Protein AF-A0A936FZ41-F1 (afdb_monomer)

Mean predicted aligned error: 16.54 Å

pLDDT: mean 86.76, std 17.36, range [33.44, 98.81]

Secondary structure (DSSP, 8-state):
-EEEEEEEEEEEEEETTEEEEEEEGGG--EEEEEEE-BTT--HHHHHHHHHHHHH---BTTTB-HHHHT-EEEEEE-GGGG-B-SSSSS-B-TTBPPHHHHHHHHHHHHHHHHHTT--EEE--TTS--EEEEEEEEEEEEEEEPPP---S-------------SHHHHHHHHHHHHHHHHHHHHHHHHHHHHHHHHHS-HHHHHHTT---HHHHHHHHHHHHHHHHHTTT-TTSHHHHHHHHHHHHIIIIIHHHHHHHHHHTS--S---SS---

Solvent-accessible surface area (backbone atoms only — not comparable to full-atom values): 15235 Å² total; per-residue (Å²): 66,38,32,46,39,29,35,19,43,26,37,37,26,26,46,96,86,41,77,69,25,64,30,25,52,97,77,37,57,20,37,39,35,38,38,18,38,32,79,88,50,52,70,71,43,32,55,52,48,25,55,48,61,36,62,42,51,79,44,86,88,65,29,23,33,61,80,64,54,25,23,35,31,42,31,83,31,54,70,77,35,50,48,62,90,59,80,91,63,69,40,53,86,55,29,35,56,65,91,63,31,51,63,49,54,54,46,27,50,49,47,32,37,75,68,65,30,48,66,32,40,59,62,83,95,56,78,67,52,76,48,72,42,67,49,84,76,43,76,46,81,46,69,51,80,78,87,69,80,91,80,78,79,94,76,92,75,95,74,94,75,68,92,41,76,64,44,47,49,49,48,52,48,48,52,50,49,41,52,51,15,52,51,46,38,52,48,22,50,49,43,41,57,57,60,67,75,55,60,60,65,47,27,55,75,51,77,44,73,50,49,67,56,54,51,51,54,31,50,52,21,35,52,48,23,60,77,28,28,91,43,39,87,37,74,65,25,46,51,22,44,47,54,30,49,49,41,61,69,57,48,48,56,43,40,46,58,53,55,64,66,71,74,75,85,88,81,87,61,102,66,82,91,129

Sequence (274 aa):
MRVVLQRVSAARVEVDGVIVGAVGGDRGPALLALVGVTHGDGPAEVDWMAAKIAALRIFSGERSASDLGAGVLVVSQFTLYADTRKGRRPSWSAAAPGPVAEPLVAALATGLAQLGLPVATGTFGAHMAVHLVNDGPVTLVLDTPERTTRASSHARSHTSTPSSRSDLVNSIQNYVMWLLGVGALGTEIYAVVDATRYRPEVYRAADKRTKNFWLLVLLVAALVGFVLVRSVLSIFGVLAFVAAAVYLADVRPALRAISGRGGGSGRQGPYGPW

Radius of gyration: 33.47 Å; Cα contacts (8 Å, |Δi|>4): 434; chains: 1; bounding box: 76×43×94 Å

Structure (mmCIF, N/CA/C/O backbone):
data_AF-A0A936FZ41-F1
#
_entry.id   AF-A0A936FZ41-F1
#
loop_
_atom_site.group_PDB
_atom_site.id
_atom_site.type_symbol
_atom_site.label_atom_id
_atom_site.label_alt_id
_atom_site.label_comp_id
_atom_site.label_asym_id
_atom_site.label_entity_id
_atom_site.label_seq_id
_atom_site.pdbx_PDB_ins_code
_atom_site.Cartn_x
_atom_site.Cartn_y
_atom_site.Cartn_z
_atom_site.occupancy
_atom_site.B_iso_or_equiv
_atom_site.auth_seq_id
_atom_site.auth_comp_id
_atom_site.auth_asym_id
_atom_site.auth_atom_id
_atom_site.pdbx_PDB_model_num
ATOM 1 N N . MET A 1 1 ? 7.565 -3.782 5.266 1.00 96.31 1 MET A N 1
ATOM 2 C CA . MET A 1 1 ? 6.125 -3.874 5.537 1.00 96.31 1 MET A CA 1
ATOM 3 C C . MET A 1 1 ? 5.429 -2.946 4.573 1.00 96.31 1 MET A C 1
ATOM 5 O O . MET A 1 1 ? 5.913 -1.833 4.366 1.00 96.31 1 MET A O 1
ATOM 9 N N . ARG A 1 2 ? 4.323 -3.396 3.982 1.00 98.12 2 ARG A N 1
ATOM 10 C CA . ARG A 1 2 ? 3.540 -2.628 3.012 1.00 98.12 2 ARG A CA 1
ATOM 11 C C . ARG A 1 2 ? 2.127 -2.425 3.527 1.00 98.12 2 ARG A C 1
ATOM 13 O O . ARG A 1 2 ? 1.511 -3.378 3.990 1.00 98.12 2 ARG A O 1
ATOM 20 N N . VAL A 1 3 ? 1.588 -1.220 3.396 1.00 98.62 3 VAL A N 1
ATOM 21 C CA . VAL A 1 3 ? 0.204 -0.918 3.768 1.00 98.62 3 VAL A CA 1
ATOM 22 C C . VAL A 1 3 ? -0.499 -0.190 2.635 1.00 98.62 3 VAL A C 1
ATOM 24 O O . VAL A 1 3 ? 0.005 0.812 2.137 1.00 98.62 3 VAL A O 1
ATOM 27 N N . VAL A 1 4 ? -1.683 -0.661 2.247 1.00 98.75 4 VAL A N 1
ATOM 28 C CA . VAL A 1 4 ? -2.636 0.169 1.499 1.00 98.75 4 VAL A CA 1
ATOM 29 C C . VAL A 1 4 ? -3.536 0.841 2.523 1.00 98.75 4 VAL A C 1
ATOM 31 O O . VAL A 1 4 ? -4.328 0.178 3.193 1.00 98.75 4 VAL A O 1
ATOM 34 N N . LEU A 1 5 ? -3.361 2.150 2.674 1.00 98.69 5 LEU A N 1
ATOM 35 C CA . LEU A 1 5 ? -4.080 2.975 3.632 1.00 98.69 5 LEU A CA 1
ATOM 36 C C . LEU A 1 5 ? -5.178 3.748 2.909 1.00 98.69 5 LEU A C 1
ATOM 38 O O . LEU A 1 5 ? -4.907 4.482 1.958 1.00 98.69 5 LEU A O 1
ATOM 42 N N . GLN A 1 6 ? -6.413 3.603 3.368 1.00 98.75 6 GLN A N 1
ATOM 43 C CA . GLN A 1 6 ? -7.578 4.245 2.773 1.00 98.75 6 GLN A CA 1
ATOM 44 C C . GLN A 1 6 ? -8.273 5.111 3.808 1.00 98.75 6 GLN A C 1
ATOM 46 O O . GLN A 1 6 ? -8.528 4.658 4.925 1.00 98.75 6 GLN A O 1
ATOM 51 N N . ARG A 1 7 ? -8.615 6.340 3.425 1.00 98.44 7 ARG A N 1
ATOM 52 C CA . ARG A 1 7 ? -9.508 7.173 4.229 1.00 98.44 7 ARG A CA 1
ATOM 53 C C . ARG A 1 7 ? -10.937 6.703 4.016 1.00 98.44 7 ARG A C 1
ATOM 55 O O . ARG A 1 7 ? -11.369 6.538 2.877 1.00 98.44 7 ARG A O 1
ATOM 62 N N . VAL A 1 8 ? -11.664 6.464 5.097 1.00 98.56 8 VAL A N 1
ATOM 63 C CA . VAL A 1 8 ? -13.012 5.898 5.036 1.00 98.56 8 VAL A CA 1
ATOM 64 C C . VAL A 1 8 ? -13.959 6.675 5.939 1.00 98.56 8 VAL A C 1
ATOM 66 O O . VAL A 1 8 ? -13.587 7.088 7.039 1.00 98.56 8 VAL A O 1
ATOM 69 N N . SER A 1 9 ? -15.198 6.855 5.486 1.00 97.81 9 SER A N 1
ATOM 70 C CA . SER A 1 9 ? -16.272 7.358 6.349 1.00 97.81 9 SER A CA 1
ATOM 71 C C . SER A 1 9 ? -16.809 6.247 7.248 1.00 97.81 9 SER A C 1
ATOM 73 O O . SER A 1 9 ? -17.179 6.504 8.386 1.00 97.81 9 SER A O 1
ATOM 75 N N . ALA A 1 10 ? -16.794 5.000 6.772 1.00 98.25 10 ALA A N 1
ATOM 76 C CA . ALA A 1 10 ? -17.062 3.804 7.559 1.00 98.25 10 ALA A CA 1
ATOM 77 C C . ALA A 1 10 ? -16.327 2.600 6.959 1.00 98.25 10 ALA A C 1
ATOM 79 O O . ALA A 1 10 ? -16.244 2.464 5.735 1.00 98.25 10 ALA A O 1
ATOM 80 N N . ALA A 1 11 ? -15.833 1.703 7.809 1.00 98.56 11 ALA A N 1
ATOM 81 C CA . ALA A 1 11 ? -15.342 0.397 7.386 1.00 98.56 11 ALA A CA 1
ATOM 82 C C . ALA A 1 11 ? -15.621 -0.665 8.449 1.00 98.56 11 ALA A C 1
ATOM 84 O O . ALA A 1 11 ? -15.598 -0.386 9.647 1.00 98.56 11 ALA A O 1
ATOM 85 N N . ARG A 1 12 ? -15.881 -1.892 8.011 1.00 98.56 12 ARG A N 1
ATOM 86 C CA . ARG A 1 12 ? -16.077 -3.045 8.890 1.00 98.56 12 ARG A CA 1
ATOM 87 C C . ARG A 1 12 ? -15.600 -4.319 8.221 1.00 98.56 12 ARG A C 1
ATOM 89 O O . ARG A 1 12 ? -15.504 -4.391 6.998 1.00 98.56 12 ARG A O 1
ATOM 96 N N . VAL A 1 13 ? -15.345 -5.324 9.035 1.00 98.56 13 VAL A N 1
ATOM 97 C CA . VAL A 1 13 ? -14.946 -6.650 8.591 1.00 98.56 13 VAL A CA 1
ATOM 98 C C . VAL A 1 13 ? -15.878 -7.694 9.189 1.00 98.56 13 VAL A C 1
ATOM 100 O O . VAL A 1 13 ? -16.198 -7.650 10.379 1.00 98.56 13 VAL A O 1
ATOM 103 N N . GLU A 1 14 ? -16.326 -8.606 8.334 1.00 98.50 14 GLU A N 1
ATOM 104 C CA . GLU A 1 14 ? -17.218 -9.706 8.677 1.00 98.50 14 GLU A CA 1
ATOM 105 C C . GLU A 1 14 ? -16.526 -11.050 8.433 1.00 98.50 14 GLU A C 1
ATOM 107 O O . GLU A 1 14 ? -15.849 -11.237 7.418 1.00 98.50 14 GLU A O 1
ATOM 112 N N . VAL A 1 15 ? -16.720 -11.984 9.362 1.00 98.06 15 VAL A N 1
ATOM 113 C CA . VAL A 1 15 ? -16.322 -13.394 9.251 1.00 98.06 15 VAL A CA 1
ATOM 114 C C . VAL A 1 15 ? -17.578 -14.217 9.483 1.00 98.06 15 VAL A C 1
ATOM 116 O O . VAL A 1 15 ? -18.264 -14.015 10.481 1.00 98.06 15 VAL A O 1
ATOM 119 N N . ASP A 1 16 ? -17.925 -15.079 8.528 1.00 96.31 16 ASP A N 1
ATOM 120 C CA . ASP A 1 16 ? -19.146 -15.898 8.568 1.00 96.31 16 ASP A CA 1
ATOM 121 C C . ASP A 1 16 ? -20.429 -15.086 8.864 1.00 96.31 16 ASP A C 1
ATOM 123 O O . ASP A 1 16 ? -21.325 -15.521 9.584 1.00 96.31 16 ASP A O 1
ATOM 127 N N . GLY A 1 17 ? -20.507 -13.867 8.312 1.00 95.19 17 GLY A N 1
ATOM 128 C CA . GLY A 1 17 ? -21.633 -12.938 8.487 1.00 95.19 17 GLY A CA 1
ATOM 129 C C . GLY A 1 17 ? -21.661 -12.192 9.828 1.00 95.19 17 GLY A C 1
ATOM 130 O O . GLY A 1 17 ? -22.582 -11.414 10.074 1.00 95.19 17 GLY A O 1
ATOM 131 N N . VAL A 1 18 ? -20.666 -12.396 10.696 1.00 97.81 18 VAL A N 1
ATOM 132 C CA . VAL A 1 18 ? -20.543 -11.719 11.993 1.00 97.81 18 VAL A CA 1
ATOM 133 C C . VAL A 1 18 ? -19.508 -10.603 11.903 1.00 97.81 18 VAL A C 1
ATOM 135 O O . VAL A 1 18 ? -18.378 -10.827 11.475 1.00 97.81 18 VAL A O 1
ATOM 138 N N . ILE A 1 19 ? -19.872 -9.394 12.341 1.00 98.25 19 ILE A N 1
ATOM 139 C CA . ILE A 1 19 ? -18.945 -8.257 12.400 1.00 98.25 19 ILE A CA 1
ATOM 140 C C . ILE A 1 19 ? -17.928 -8.498 13.519 1.00 98.25 19 ILE A C 1
ATOM 142 O O . ILE A 1 19 ? -18.291 -8.501 14.694 1.00 98.25 19 ILE A O 1
ATOM 146 N N . VAL A 1 20 ? -16.654 -8.642 13.153 1.00 98.12 20 VAL A N 1
ATOM 147 C CA . VAL A 1 20 ? -15.547 -8.835 14.110 1.00 98.12 20 VAL A CA 1
ATOM 148 C C . VAL A 1 20 ? -14.770 -7.545 14.389 1.00 98.12 20 VAL A C 1
ATOM 150 O O . VAL A 1 20 ? -14.085 -7.442 15.401 1.00 98.12 20 VAL A O 1
ATOM 153 N N . GLY A 1 21 ? -14.919 -6.525 13.536 1.00 97.88 21 GLY A N 1
ATOM 154 C CA . GLY A 1 21 ? -14.301 -5.213 13.727 1.00 97.88 21 GLY A CA 1
ATOM 155 C C . GLY A 1 21 ? -14.959 -4.131 12.873 1.00 97.88 21 GLY A C 1
ATOM 156 O O . GLY A 1 21 ? -15.372 -4.390 11.742 1.00 97.88 21 GLY A O 1
ATOM 157 N N . ALA A 1 22 ? -15.070 -2.910 13.402 1.00 98.31 22 ALA A N 1
ATOM 158 C CA . ALA A 1 22 ? -15.660 -1.777 12.689 1.00 98.31 22 ALA A CA 1
ATOM 159 C C . ALA A 1 22 ? -15.108 -0.429 13.172 1.00 98.31 22 ALA A C 1
ATOM 161 O O . ALA A 1 22 ? -14.859 -0.242 14.362 1.00 98.31 22 ALA A O 1
ATOM 162 N N . VAL A 1 23 ? -14.982 0.523 12.248 1.00 98.19 23 VAL A N 1
ATOM 163 C CA . VAL A 1 23 ? -14.548 1.907 12.488 1.00 98.19 23 VAL A CA 1
ATOM 164 C C . VAL A 1 23 ? -15.381 2.895 11.672 1.00 98.19 23 VAL A C 1
ATOM 166 O O . VAL A 1 23 ? -15.994 2.546 10.662 1.00 98.19 23 VAL A O 1
ATOM 169 N N . GLY A 1 24 ? -15.378 4.148 12.116 1.00 96.88 24 GLY A N 1
ATOM 170 C CA . GLY A 1 24 ? -16.115 5.242 11.497 1.00 96.88 24 GLY A CA 1
ATOM 171 C C . GLY A 1 24 ? -17.627 5.188 11.726 1.00 96.88 24 GLY A C 1
ATOM 172 O O . GLY A 1 24 ? -18.084 4.708 12.771 1.00 96.88 24 GLY A O 1
ATOM 173 N N . GLY A 1 25 ? -18.394 5.701 10.762 1.00 94.62 25 GLY A N 1
ATOM 174 C CA . GLY A 1 25 ? -19.834 5.932 10.873 1.00 94.62 25 GLY A CA 1
ATOM 175 C C . GLY A 1 25 ? -20.115 7.046 11.877 1.00 94.62 25 GLY A C 1
ATOM 176 O O . GLY A 1 25 ? -19.491 8.105 11.831 1.00 94.62 25 GLY A O 1
ATOM 177 N N . ASP A 1 26 ? -20.976 6.768 12.852 1.00 92.50 26 ASP A N 1
ATOM 178 C CA . ASP A 1 26 ? -21.311 7.712 13.928 1.00 92.50 26 ASP A CA 1
ATOM 179 C C . ASP A 1 26 ? -20.108 8.062 14.827 1.00 92.50 26 ASP A C 1
ATOM 181 O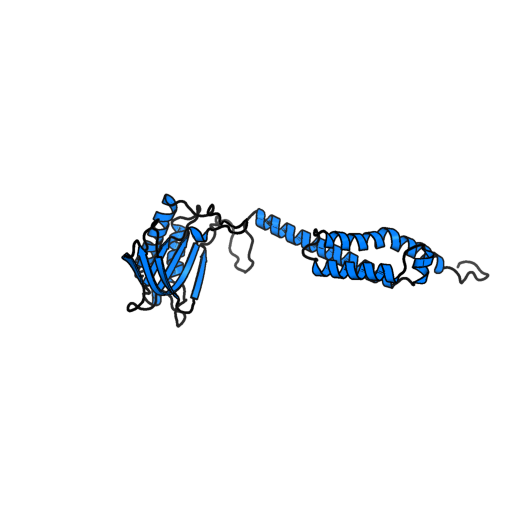 O . ASP A 1 26 ? -20.147 9.032 15.580 1.00 92.50 26 ASP A O 1
ATOM 185 N N . ARG A 1 27 ? -19.012 7.292 14.741 1.00 90.81 27 ARG A N 1
ATOM 186 C CA . ARG A 1 27 ? -17.759 7.534 15.480 1.00 90.81 27 ARG A CA 1
ATOM 187 C C . ARG A 1 27 ? -16.853 8.579 14.819 1.00 90.81 27 ARG A C 1
ATOM 189 O O . ARG A 1 27 ? -15.831 8.933 15.398 1.00 90.81 27 ARG A O 1
ATOM 196 N N . GLY A 1 28 ? -17.202 9.052 13.621 1.00 93.50 28 GLY A N 1
ATOM 197 C CA . GLY A 1 28 ? -16.431 10.044 12.873 1.00 93.50 28 GLY A CA 1
ATOM 198 C C . GLY A 1 28 ? -15.557 9.448 11.760 1.00 93.50 28 GLY A C 1
ATOM 199 O O . GLY A 1 28 ? -15.766 8.310 11.344 1.00 93.50 28 GLY A O 1
ATOM 200 N N . PRO A 1 29 ? -14.599 10.218 11.219 1.00 95.19 29 PRO A N 1
ATOM 201 C CA . PRO A 1 29 ? -13.748 9.765 10.124 1.00 95.19 29 PRO A CA 1
ATOM 202 C C . PRO A 1 29 ? -12.763 8.681 10.587 1.00 95.19 29 PRO A C 1
ATOM 204 O O . PRO A 1 29 ? -12.350 8.648 11.748 1.00 95.19 29 PRO A O 1
ATOM 207 N N . ALA A 1 30 ? -12.374 7.790 9.674 1.00 98.31 30 ALA A N 1
ATOM 208 C CA . ALA A 1 30 ? -11.546 6.636 10.004 1.00 98.31 30 ALA A CA 1
ATOM 209 C C . ALA A 1 30 ? -10.575 6.252 8.877 1.00 98.31 30 ALA A C 1
ATOM 211 O O . ALA A 1 30 ? -10.606 6.800 7.770 1.00 98.31 30 ALA A O 1
ATOM 212 N N . LEU A 1 31 ? -9.699 5.291 9.174 1.00 98.75 31 LEU A N 1
ATOM 213 C CA . LEU A 1 31 ? -8.777 4.670 8.229 1.00 98.75 31 LEU A CA 1
ATOM 214 C C . LEU A 1 31 ? -9.022 3.162 8.138 1.00 98.75 31 LEU A C 1
ATOM 216 O O . LEU A 1 31 ? -9.264 2.496 9.143 1.00 98.75 31 LEU A O 1
ATOM 220 N N . LEU A 1 32 ? -8.883 2.618 6.934 1.00 98.81 32 LEU A N 1
ATOM 221 C CA . LEU A 1 32 ? -8.695 1.189 6.695 1.00 98.81 32 LEU A CA 1
ATOM 222 C C . LEU A 1 32 ? -7.240 0.959 6.275 1.00 98.81 32 LEU A C 1
ATOM 224 O O . LEU A 1 32 ? -6.775 1.550 5.300 1.00 98.81 32 LEU A O 1
ATOM 228 N N . ALA A 1 33 ? -6.534 0.099 7.002 1.00 98.81 33 ALA A N 1
ATOM 229 C CA . ALA A 1 33 ? -5.169 -0.311 6.711 1.00 98.81 33 ALA A CA 1
ATOM 230 C C . ALA A 1 33 ? -5.153 -1.789 6.298 1.00 98.81 33 ALA A C 1
ATOM 232 O O . ALA A 1 33 ? -5.321 -2.679 7.135 1.00 98.81 33 ALA A O 1
ATOM 233 N N . LEU A 1 34 ? -4.928 -2.051 5.009 1.00 98.81 34 LEU A N 1
ATOM 234 C CA . LEU A 1 34 ? -4.630 -3.392 4.501 1.00 98.81 34 LEU A CA 1
ATOM 235 C C . LEU A 1 34 ? -3.124 -3.627 4.620 1.00 98.81 34 LEU A C 1
ATOM 237 O O . LEU A 1 34 ? -2.349 -2.906 3.994 1.00 98.81 34 LEU A O 1
ATOM 241 N N . VAL A 1 35 ? -2.705 -4.606 5.419 1.00 98.69 35 VAL A N 1
ATOM 242 C CA . VAL A 1 35 ? -1.312 -4.752 5.869 1.00 98.69 35 VAL A CA 1
ATOM 243 C C . VAL A 1 35 ? -0.673 -6.016 5.310 1.00 98.69 35 VAL A C 1
ATOM 245 O O . VAL A 1 35 ? -1.063 -7.132 5.647 1.00 98.69 35 VAL A O 1
ATOM 248 N N . GLY A 1 36 ? 0.349 -5.843 4.482 1.00 97.94 36 GLY A N 1
ATOM 249 C CA . GLY A 1 36 ? 1.214 -6.902 3.985 1.00 97.94 36 GLY A CA 1
ATOM 250 C C . GLY A 1 36 ? 2.538 -6.927 4.743 1.00 97.94 36 GLY A C 1
ATOM 251 O O . GLY A 1 36 ? 3.164 -5.888 4.963 1.00 97.94 36 GLY A O 1
ATOM 252 N N . VAL A 1 37 ? 3.004 -8.130 5.068 1.00 97.75 37 VAL A N 1
ATOM 253 C CA . VAL A 1 37 ? 4.295 -8.374 5.726 1.00 97.75 37 VAL A CA 1
ATOM 254 C C . VAL A 1 37 ? 5.197 -9.193 4.800 1.00 97.75 37 VAL A C 1
ATOM 256 O O . VAL A 1 37 ? 4.724 -10.124 4.143 1.00 97.75 37 VAL A O 1
ATOM 259 N N . THR A 1 38 ? 6.482 -8.847 4.730 1.00 95.94 38 THR A N 1
ATOM 260 C CA . THR A 1 38 ? 7.522 -9.588 3.996 1.00 95.94 38 THR A CA 1
ATOM 261 C C . THR A 1 38 ? 8.588 -10.147 4.941 1.00 95.94 38 THR A C 1
ATOM 263 O O . THR A 1 38 ? 8.614 -9.852 6.130 1.00 95.94 38 THR A O 1
ATOM 266 N N . HIS A 1 39 ? 9.477 -10.984 4.411 1.00 90.44 39 HIS A N 1
ATOM 267 C CA . HIS A 1 39 ? 10.483 -11.748 5.153 1.00 90.44 39 HIS A CA 1
ATOM 268 C C . HIS A 1 39 ? 11.466 -10.882 5.955 1.00 90.44 39 HIS A C 1
ATOM 270 O O . HIS A 1 39 ? 12.022 -11.350 6.941 1.00 90.44 39 HIS A O 1
ATOM 276 N N . GLY A 1 40 ? 11.711 -9.646 5.510 1.00 90.00 40 GLY A N 1
ATOM 277 C CA . GLY A 1 40 ? 12.636 -8.714 6.158 1.00 90.00 40 GLY A CA 1
ATOM 278 C C . GLY A 1 40 ? 12.009 -7.849 7.251 1.00 90.00 40 GLY A C 1
ATOM 279 O O . GLY A 1 40 ? 12.716 -7.036 7.843 1.00 90.00 40 GLY A O 1
ATOM 280 N N . ASP A 1 41 ? 10.708 -7.988 7.499 1.00 94.12 41 ASP A N 1
ATOM 281 C CA . ASP A 1 41 ? 10.000 -7.134 8.445 1.00 94.12 41 ASP A CA 1
ATOM 282 C C . ASP A 1 41 ? 10.228 -7.573 9.888 1.00 94.12 41 ASP A C 1
ATOM 284 O O . ASP A 1 41 ? 10.246 -8.762 10.208 1.00 94.12 41 ASP A O 1
ATOM 288 N N . GLY A 1 42 ? 10.361 -6.592 10.776 1.00 95.50 42 GLY A N 1
ATOM 289 C CA . GLY A 1 42 ? 10.447 -6.807 12.210 1.00 95.50 42 GLY A CA 1
ATOM 290 C C . GLY A 1 42 ? 9.892 -5.624 13.008 1.00 95.50 42 GLY A C 1
ATOM 291 O O . GLY A 1 42 ? 9.163 -4.789 12.468 1.00 95.50 42 GLY A O 1
ATOM 292 N N . PRO A 1 43 ? 10.242 -5.524 14.302 1.00 95.75 43 PRO A N 1
ATOM 293 C CA . PRO A 1 43 ? 9.709 -4.491 15.192 1.00 95.75 43 PRO A CA 1
ATOM 294 C C . PRO A 1 43 ? 9.944 -3.054 14.701 1.00 95.75 43 PRO A C 1
ATOM 296 O O . PRO A 1 43 ? 9.040 -2.233 14.755 1.00 95.75 43 PRO A O 1
ATOM 299 N N . ALA A 1 44 ? 11.115 -2.757 14.129 1.00 96.00 44 ALA A N 1
ATOM 300 C CA . ALA A 1 44 ? 11.412 -1.411 13.631 1.00 96.00 44 ALA A CA 1
ATOM 301 C C . ALA A 1 44 ? 10.480 -0.985 12.481 1.00 96.00 44 ALA A C 1
ATOM 303 O O . ALA A 1 44 ? 10.087 0.178 12.385 1.00 96.00 44 ALA A O 1
ATOM 304 N N . GLU A 1 45 ? 10.119 -1.925 11.607 1.00 97.06 45 GLU A N 1
ATOM 305 C CA . GLU A 1 45 ? 9.191 -1.702 10.499 1.00 97.06 45 GLU A CA 1
ATOM 306 C C . GLU A 1 45 ? 7.765 -1.470 11.012 1.00 97.06 45 GLU A C 1
ATOM 308 O O . GLU A 1 45 ? 7.064 -0.599 10.491 1.00 97.06 45 GLU A O 1
ATOM 313 N N . VAL A 1 46 ? 7.364 -2.202 12.058 1.00 98.12 46 VAL A N 1
ATOM 314 C CA . VAL A 1 46 ? 6.088 -2.011 12.763 1.00 98.12 46 VAL A CA 1
ATOM 315 C C . VAL A 1 46 ? 6.013 -0.611 13.373 1.00 98.12 46 VAL A C 1
ATOM 317 O O . VAL A 1 46 ? 5.067 0.123 13.082 1.00 98.12 46 VAL A O 1
ATOM 320 N N . ASP A 1 47 ? 7.020 -0.221 14.158 1.00 97.62 47 ASP A N 1
ATOM 321 C CA . ASP A 1 47 ? 7.061 1.071 14.853 1.00 97.62 47 ASP A CA 1
ATOM 322 C C . ASP A 1 47 ? 7.009 2.235 13.861 1.00 97.62 47 ASP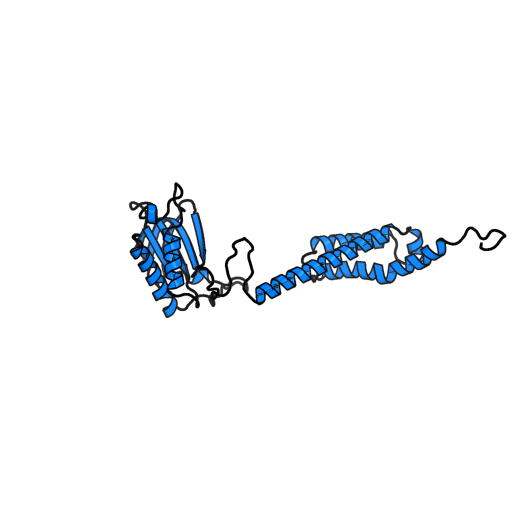 A C 1
ATOM 324 O O . ASP A 1 47 ? 6.238 3.188 14.021 1.00 97.62 47 ASP A O 1
ATOM 328 N N . TRP A 1 48 ? 7.797 2.135 12.786 1.00 97.88 48 TRP A N 1
ATOM 329 C CA . TRP A 1 48 ? 7.800 3.138 11.730 1.00 97.88 48 TRP A CA 1
ATOM 330 C C . TRP A 1 48 ? 6.429 3.249 11.061 1.00 97.88 48 TRP A C 1
ATOM 332 O O . TRP A 1 48 ? 5.939 4.360 10.848 1.00 97.88 48 TRP A O 1
ATOM 342 N N . MET A 1 49 ? 5.797 2.116 10.736 1.00 98.56 49 MET A N 1
ATOM 343 C CA . MET A 1 49 ? 4.499 2.104 10.062 1.00 98.56 49 MET A CA 1
ATOM 344 C C . MET A 1 49 ? 3.388 2.650 10.966 1.00 98.56 49 MET A C 1
ATOM 346 O O . MET A 1 49 ? 2.585 3.460 10.501 1.00 98.56 49 MET A O 1
ATOM 350 N N . ALA A 1 50 ? 3.372 2.288 12.253 1.00 98.56 50 ALA A N 1
ATOM 351 C CA . ALA A 1 50 ? 2.418 2.812 13.231 1.00 98.56 50 ALA A CA 1
ATOM 352 C C . ALA A 1 50 ? 2.515 4.341 13.336 1.00 98.56 50 ALA A C 1
ATOM 354 O O . ALA A 1 50 ? 1.520 5.046 13.143 1.00 98.56 50 ALA A O 1
ATOM 355 N N . ALA A 1 51 ? 3.731 4.861 13.541 1.00 98.25 51 ALA A N 1
ATOM 356 C CA . ALA A 1 51 ? 3.982 6.299 13.609 1.00 98.25 51 ALA A CA 1
ATOM 357 C C . ALA A 1 51 ? 3.592 7.009 12.303 1.00 98.25 51 ALA A C 1
ATOM 359 O O . ALA A 1 51 ? 3.021 8.103 12.323 1.00 98.25 51 ALA A O 1
ATOM 360 N N . LYS A 1 52 ? 3.864 6.380 11.151 1.00 98.44 52 LYS A N 1
ATOM 361 C CA . LYS A 1 52 ? 3.531 6.947 9.844 1.00 98.44 52 LYS A CA 1
ATOM 362 C C . LYS A 1 52 ? 2.023 7.046 9.630 1.00 98.44 52 LYS A C 1
ATOM 364 O O . LYS A 1 52 ? 1.559 8.104 9.215 1.00 98.44 52 LYS A O 1
ATOM 369 N N . ILE A 1 53 ? 1.271 5.982 9.912 1.00 98.56 53 ILE A N 1
ATOM 370 C CA . ILE A 1 53 ? -0.196 5.964 9.786 1.00 98.56 53 ILE A CA 1
ATOM 371 C C . ILE A 1 53 ? -0.823 7.016 10.706 1.00 98.56 53 ILE A C 1
ATOM 373 O O . ILE A 1 53 ? -1.675 7.781 10.259 1.00 98.56 53 ILE A O 1
ATOM 377 N N . ALA A 1 54 ? -0.364 7.097 11.957 1.00 98.44 54 ALA A N 1
ATOM 378 C CA . ALA A 1 54 ? -0.900 8.024 12.947 1.00 98.44 54 ALA A CA 1
ATOM 379 C C . ALA A 1 54 ? -0.730 9.502 12.543 1.00 98.44 54 ALA A C 1
ATOM 381 O O . ALA A 1 54 ? -1.660 10.296 12.689 1.00 98.44 54 ALA A O 1
ATOM 382 N N . ALA A 1 55 ? 0.428 9.853 11.971 1.00 98.06 55 ALA A N 1
ATOM 383 C CA . ALA A 1 55 ? 0.819 11.238 11.692 1.00 98.06 55 ALA A CA 1
ATOM 384 C C . ALA A 1 55 ? 0.509 1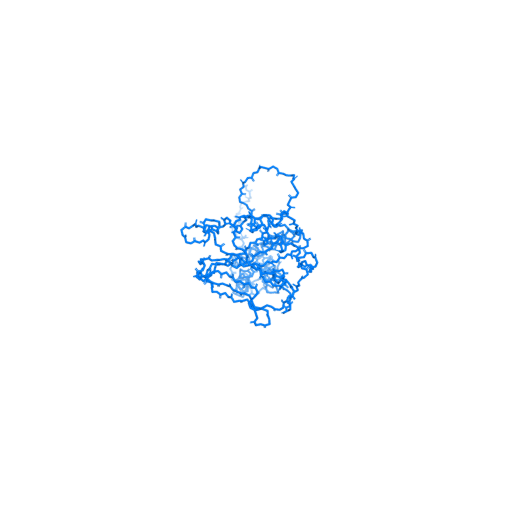1.738 10.264 1.00 98.06 55 ALA A C 1
ATOM 386 O O . ALA A 1 55 ? 0.732 12.913 9.959 1.00 98.06 55 ALA A O 1
ATOM 387 N N . LEU A 1 56 ? 0.036 10.881 9.352 1.00 98.19 56 LEU A N 1
ATOM 388 C CA . LEU A 1 56 ? -0.254 11.284 7.970 1.00 98.19 56 LEU A CA 1
ATOM 389 C C . LEU A 1 56 ? -1.428 12.271 7.909 1.00 98.19 56 LEU A C 1
ATOM 391 O O . LEU A 1 56 ? -2.546 11.940 8.288 1.00 98.19 56 LEU A O 1
ATOM 395 N N . ARG A 1 57 ? -1.180 13.469 7.370 1.00 97.88 57 ARG A N 1
ATOM 396 C CA . ARG A 1 57 ? -2.127 14.597 7.299 1.00 97.88 57 ARG A CA 1
ATOM 397 C C . ARG A 1 57 ? -3.125 14.465 6.140 1.00 97.88 57 ARG A C 1
ATOM 399 O O . ARG A 1 57 ? -3.150 15.289 5.239 1.00 97.88 57 ARG A O 1
ATOM 406 N N . ILE A 1 58 ? -3.897 13.382 6.123 1.00 96.88 58 ILE A N 1
ATOM 407 C CA . ILE A 1 58 ? -4.742 12.997 4.975 1.00 96.88 58 ILE A CA 1
ATOM 408 C C . ILE A 1 58 ? -6.238 13.278 5.169 1.00 96.88 58 ILE A C 1
ATOM 410 O O . ILE A 1 58 ? -7.040 13.020 4.268 1.00 96.88 58 ILE A O 1
ATOM 414 N N . PHE A 1 59 ? -6.641 13.807 6.323 1.00 96.75 59 PHE A N 1
ATOM 415 C CA . PHE A 1 59 ? -8.010 14.258 6.578 1.00 96.75 59 PHE A CA 1
ATOM 416 C C . PHE A 1 59 ? -8.203 15.729 6.195 1.00 96.75 59 PHE A C 1
ATOM 418 O O . PHE A 1 59 ? -7.251 16.454 5.906 1.00 96.75 59 PHE A O 1
ATOM 425 N N . SER A 1 60 ? -9.458 16.183 6.191 1.00 92.25 60 SER A N 1
ATOM 426 C CA . SER A 1 60 ? -9.794 17.571 5.865 1.00 92.25 60 SER A CA 1
ATOM 427 C C . SER A 1 60 ? -9.051 18.568 6.764 1.00 92.25 60 SER A C 1
ATOM 429 O O . SER A 1 60 ? -8.935 18.377 7.980 1.00 92.25 60 SER A O 1
ATOM 431 N N . GLY A 1 61 ? -8.556 19.645 6.147 1.00 94.38 61 GLY A N 1
ATOM 432 C CA . GLY A 1 61 ? -7.744 20.661 6.819 1.00 94.38 61 GLY A CA 1
ATOM 433 C C . GLY A 1 61 ? -6.319 20.208 7.136 1.00 94.38 61 GLY A C 1
ATOM 434 O O . GLY A 1 61 ? -5.750 20.693 8.109 1.00 94.38 61 GLY A O 1
ATOM 435 N N . GLU A 1 62 ? -5.757 19.277 6.354 1.00 94.75 62 GLU A N 1
ATOM 436 C CA . GLU A 1 62 ? -4.409 18.736 6.571 1.00 94.75 62 GLU A CA 1
ATOM 437 C C . GLU A 1 62 ? -4.259 18.193 8.001 1.00 94.75 62 GLU A C 1
ATOM 439 O O . GLU A 1 62 ? -3.309 18.518 8.713 1.00 94.75 62 GLU A O 1
ATOM 444 N N . ARG A 1 63 ? -5.236 17.414 8.469 1.00 97.38 63 ARG A N 1
ATOM 445 C CA . ARG A 1 63 ? -5.212 16.798 9.805 1.00 97.38 63 ARG A CA 1
ATOM 446 C C . ARG A 1 63 ? -4.851 15.326 9.711 1.00 97.38 63 ARG A C 1
ATOM 448 O O . ARG A 1 63 ? -5.137 14.669 8.706 1.00 97.38 63 ARG A O 1
ATOM 455 N N . SER A 1 64 ? -4.193 14.827 10.743 1.00 98.00 64 SER A N 1
ATOM 456 C CA . SER A 1 64 ? -3.796 13.430 10.882 1.00 98.00 64 SER A CA 1
ATOM 457 C C . SER A 1 64 ? -4.821 12.600 11.652 1.00 98.00 64 SER A C 1
ATOM 459 O O . SER A 1 64 ? -5.794 13.135 12.184 1.00 98.00 64 SER A O 1
ATOM 461 N N . ALA A 1 65 ? -4.617 11.280 11.702 1.00 97.50 65 ALA A N 1
ATOM 462 C CA . ALA A 1 65 ? -5.454 10.411 12.525 1.00 97.50 65 ALA A CA 1
ATOM 463 C C . ALA A 1 65 ? -5.325 10.771 14.010 1.00 97.50 65 ALA A C 1
ATOM 465 O O . ALA A 1 65 ? -6.335 10.837 14.709 1.00 97.50 65 ALA A O 1
ATOM 466 N N . SER A 1 66 ? -4.105 11.078 14.466 1.00 97.62 66 SER A N 1
ATOM 467 C CA . SER A 1 66 ? -3.843 11.517 15.840 1.00 97.62 66 SER A CA 1
ATOM 468 C C . SER A 1 66 ? -4.523 12.840 16.182 1.00 97.62 66 SER A C 1
ATOM 470 O O . SER A 1 66 ? -5.081 12.955 17.267 1.00 97.62 66 SER A O 1
ATOM 472 N N . ASP A 1 67 ? -4.554 13.806 15.257 1.00 97.44 67 ASP A N 1
ATOM 473 C CA . ASP A 1 67 ? -5.221 15.099 15.495 1.00 97.44 67 ASP A CA 1
ATOM 474 C C . ASP A 1 67 ? -6.735 14.951 15.717 1.00 97.44 67 ASP A C 1
ATOM 476 O O . ASP A 1 67 ? -7.368 15.812 16.326 1.00 97.44 67 ASP A O 1
ATOM 480 N N . LEU A 1 68 ? -7.327 13.882 15.178 1.00 96.38 68 LEU A N 1
ATOM 481 C CA . LEU A 1 68 ? -8.769 13.645 15.179 1.00 96.38 68 LEU A CA 1
ATOM 482 C C . LEU A 1 68 ? -9.217 12.553 16.152 1.00 96.38 68 LEU A C 1
ATOM 484 O O . LEU A 1 68 ? -10.421 12.377 16.325 1.00 96.38 68 LEU A O 1
ATOM 488 N N . GLY A 1 69 ? -8.287 11.784 16.724 1.00 96.31 69 GLY A N 1
ATOM 489 C CA . GLY A 1 69 ? -8.625 10.522 17.389 1.00 96.31 69 GLY A CA 1
ATOM 490 C C . GLY A 1 69 ? -9.335 9.541 16.445 1.00 96.31 69 GLY A C 1
ATOM 491 O O . GLY A 1 69 ? -10.220 8.801 16.870 1.00 96.31 69 GLY A O 1
ATOM 492 N N . ALA A 1 70 ? -9.000 9.577 15.150 1.00 97.44 70 ALA A N 1
ATOM 493 C CA . ALA A 1 70 ? -9.681 8.795 14.123 1.00 97.44 70 ALA A CA 1
ATOM 494 C C . ALA A 1 70 ? -9.449 7.290 14.321 1.00 97.44 70 ALA A C 1
ATOM 496 O O . ALA A 1 70 ? -8.330 6.850 14.590 1.00 97.44 70 ALA A O 1
ATOM 497 N N . GLY A 1 71 ? -10.504 6.492 14.139 1.00 98.19 71 GLY A N 1
ATOM 498 C CA . GLY A 1 71 ? -10.412 5.038 14.258 1.00 98.19 71 GLY A CA 1
ATOM 499 C C . GLY A 1 71 ? -9.623 4.401 13.110 1.00 98.19 71 GLY A C 1
ATOM 500 O O . GLY A 1 71 ? -9.703 4.864 11.971 1.00 98.19 71 GLY A O 1
ATOM 501 N N . VAL A 1 72 ? -8.906 3.310 13.382 1.00 98.75 72 VAL A N 1
ATOM 502 C CA . VAL A 1 72 ? -8.155 2.545 12.373 1.00 98.75 72 VAL A CA 1
ATOM 503 C C . VAL A 1 72 ? -8.588 1.080 12.380 1.00 98.75 72 VAL A C 1
ATOM 505 O O . VAL A 1 72 ? -8.502 0.408 13.405 1.00 98.75 72 VAL A O 1
ATOM 508 N N . LEU A 1 73 ? -9.045 0.574 11.233 1.00 98.81 73 LEU A N 1
ATOM 509 C CA . LEU A 1 73 ? -9.308 -0.850 11.020 1.00 98.81 73 LEU A CA 1
ATOM 510 C C . LEU A 1 73 ? -8.093 -1.498 10.353 1.00 98.81 73 LEU A C 1
ATOM 512 O O . LEU A 1 73 ? -7.753 -1.157 9.221 1.00 98.81 73 LEU A O 1
ATOM 516 N N . VAL A 1 74 ? -7.448 -2.432 11.049 1.00 98.81 74 VAL A N 1
ATOM 517 C CA . VAL A 1 74 ? -6.253 -3.147 10.582 1.00 98.81 74 VAL A CA 1
ATOM 518 C C . VAL A 1 74 ? -6.637 -4.541 10.085 1.00 98.81 74 VAL A C 1
ATOM 520 O O . VAL A 1 74 ? -7.160 -5.362 10.841 1.00 98.81 74 VAL A O 1
ATOM 523 N N . VAL A 1 75 ? -6.361 -4.832 8.813 1.00 98.69 75 VAL A N 1
ATOM 524 C CA . VAL A 1 75 ? -6.675 -6.126 8.185 1.00 98.69 75 VAL A CA 1
ATOM 525 C C . VAL A 1 75 ? -5.432 -6.687 7.502 1.00 98.69 75 VAL A C 1
ATOM 527 O O . VAL A 1 75 ? -4.782 -6.006 6.711 1.00 98.69 75 VAL A O 1
ATOM 530 N N . SER A 1 76 ? -5.094 -7.945 7.784 1.00 98.00 76 SER A N 1
ATOM 531 C CA . SER A 1 76 ? -3.977 -8.631 7.129 1.00 98.00 76 SER A CA 1
ATOM 532 C C . SER A 1 76 ? -4.251 -8.852 5.639 1.00 98.00 76 SER A C 1
ATOM 534 O O . SER A 1 76 ? -5.264 -9.450 5.281 1.00 98.00 76 SER A O 1
ATOM 536 N N . GLN A 1 77 ? -3.319 -8.445 4.777 1.00 98.25 77 GLN A N 1
ATOM 537 C CA . GLN A 1 77 ? -3.413 -8.546 3.324 1.00 98.25 77 GLN A CA 1
ATOM 538 C C . GLN A 1 77 ? -2.067 -8.975 2.718 1.00 98.25 77 GLN A C 1
ATOM 540 O O . GLN A 1 77 ? -1.318 -8.176 2.152 1.00 98.25 77 GLN A O 1
ATOM 545 N N . PHE A 1 78 ? -1.761 -10.276 2.781 1.00 96.94 78 PHE A N 1
ATOM 546 C CA . PHE A 1 78 ? -0.525 -10.827 2.198 1.00 96.94 78 PHE A CA 1
ATOM 547 C C . PHE A 1 78 ? -0.424 -10.572 0.684 1.00 96.94 78 PHE A C 1
ATOM 549 O O . PHE A 1 78 ? 0.669 -10.530 0.116 1.00 96.94 78 PHE A O 1
ATOM 556 N N . THR A 1 79 ? -1.564 -10.338 0.025 1.00 96.50 79 THR A N 1
ATOM 557 C CA . THR A 1 79 ? -1.618 -10.140 -1.419 1.00 96.50 79 THR A CA 1
ATOM 558 C C . THR A 1 79 ? -0.959 -8.851 -1.905 1.00 96.50 79 THR A C 1
ATOM 560 O O . THR A 1 79 ? -0.740 -8.681 -3.099 1.00 96.50 79 THR A O 1
ATOM 563 N N . LEU A 1 80 ? -0.603 -7.935 -1.007 1.00 97.00 80 LEU A N 1
ATOM 564 C CA . LEU A 1 80 ? 0.136 -6.723 -1.372 1.00 97.00 80 LEU A CA 1
ATOM 565 C C . LEU A 1 80 ? 1.562 -7.011 -1.874 1.00 97.00 80 LEU A C 1
ATOM 567 O O . LEU A 1 80 ? 2.184 -6.148 -2.500 1.00 97.00 80 LEU A O 1
ATOM 571 N N . TYR A 1 81 ? 2.059 -8.227 -1.635 1.00 96.25 81 TYR A N 1
ATOM 572 C CA . TYR A 1 81 ? 3.336 -8.738 -2.132 1.00 96.25 81 TYR A CA 1
ATOM 573 C C . TYR A 1 81 ? 3.183 -9.687 -3.332 1.00 96.25 81 TYR A C 1
ATOM 575 O O . TYR A 1 81 ? 4.052 -10.526 -3.577 1.00 96.25 81 TYR A O 1
ATOM 583 N N . ALA A 1 82 ? 2.089 -9.572 -4.092 1.00 95.69 82 ALA A N 1
ATOM 584 C CA . ALA A 1 82 ? 1.950 -10.298 -5.349 1.00 95.69 82 ALA A CA 1
ATOM 585 C C . ALA A 1 82 ? 3.010 -9.858 -6.374 1.00 95.69 82 ALA A C 1
ATOM 587 O O . ALA A 1 82 ? 3.162 -8.667 -6.645 1.00 95.69 82 ALA A O 1
ATOM 588 N N . ASP A 1 83 ? 3.657 -10.821 -7.026 1.00 93.38 83 ASP A N 1
ATOM 589 C CA . ASP A 1 83 ? 4.334 -10.609 -8.303 1.00 93.38 83 ASP A CA 1
ATOM 590 C C . ASP A 1 83 ? 3.426 -11.090 -9.437 1.00 93.38 83 ASP A C 1
ATOM 592 O O . ASP A 1 83 ? 3.112 -12.280 -9.554 1.00 93.38 83 ASP A O 1
ATOM 596 N N . THR A 1 84 ? 2.998 -10.136 -10.260 1.00 94.81 84 THR A N 1
ATOM 597 C CA . THR A 1 84 ? 2.093 -10.319 -11.402 1.00 94.81 84 THR A CA 1
ATOM 598 C C . THR A 1 84 ? 2.789 -10.113 -12.748 1.00 94.81 84 THR A C 1
ATOM 600 O O . THR A 1 84 ? 2.128 -10.090 -13.783 1.00 94.81 84 THR A O 1
ATOM 603 N N . ARG A 1 85 ? 4.123 -9.977 -12.777 1.00 93.56 85 ARG A N 1
ATOM 604 C CA . ARG A 1 85 ? 4.874 -9.677 -14.012 1.00 93.56 85 ARG A CA 1
ATOM 605 C C . ARG A 1 85 ? 4.917 -10.846 -14.998 1.00 93.56 85 ARG A C 1
ATOM 607 O O . ARG A 1 85 ? 5.147 -10.631 -16.186 1.00 93.56 85 ARG A O 1
ATOM 614 N N . LYS A 1 86 ? 4.747 -12.085 -14.522 1.00 88.56 86 LYS A N 1
ATOM 615 C CA . LYS A 1 86 ? 4.840 -13.310 -15.332 1.00 88.56 86 LYS A CA 1
ATOM 616 C C . LYS A 1 86 ? 3.519 -14.080 -15.337 1.00 88.56 86 LYS A C 1
ATOM 618 O O . LYS A 1 86 ? 3.052 -14.525 -14.295 1.00 88.56 86 LYS A O 1
ATOM 623 N N . GLY A 1 87 ? 2.985 -14.338 -16.532 1.00 92.88 87 GLY A N 1
ATOM 624 C CA . GLY A 1 87 ? 1.787 -15.162 -16.721 1.00 92.88 87 GLY A CA 1
ATOM 625 C C . GLY A 1 87 ? 0.499 -14.503 -16.211 1.00 92.88 87 GLY A C 1
ATOM 626 O O . GLY A 1 87 ? 0.425 -13.289 -16.069 1.00 92.88 87 GLY A O 1
ATOM 627 N N . ARG A 1 88 ? -0.543 -15.314 -15.977 1.00 93.88 88 ARG A N 1
ATOM 628 C CA . ARG A 1 88 ? -1.869 -14.854 -15.503 1.00 93.88 88 ARG A CA 1
ATOM 629 C C . ARG A 1 88 ? -2.128 -15.120 -14.016 1.00 93.88 88 ARG A C 1
ATOM 631 O O . ARG A 1 88 ? -3.115 -14.633 -13.478 1.00 93.88 88 ARG A O 1
ATOM 638 N N . ARG A 1 89 ? -1.283 -15.922 -13.363 1.00 95.44 89 ARG A N 1
ATOM 639 C CA . ARG A 1 89 ? -1.429 -16.308 -11.954 1.00 95.44 89 ARG A CA 1
ATOM 640 C C . ARG A 1 89 ? -0.444 -15.494 -11.109 1.00 95.44 89 ARG A C 1
ATOM 642 O O . ARG A 1 89 ? 0.756 -15.655 -11.325 1.00 95.44 89 ARG A O 1
ATOM 649 N N . PRO A 1 90 ? -0.911 -14.676 -10.148 1.00 94.69 90 PRO A N 1
ATOM 650 C CA . PRO A 1 90 ? -0.022 -14.004 -9.209 1.00 94.69 90 PRO A CA 1
ATOM 651 C C . PRO A 1 90 ? 0.794 -15.015 -8.399 1.00 94.69 90 PRO A C 1
ATOM 653 O O . PRO A 1 90 ? 0.279 -16.068 -8.006 1.00 94.69 90 PRO A O 1
ATOM 656 N N . SER A 1 91 ? 2.053 -14.681 -8.128 1.00 93.56 91 SER A N 1
ATOM 657 C CA . SER A 1 91 ? 2.878 -15.399 -7.154 1.00 93.56 91 SER A CA 1
ATOM 658 C C . SER A 1 91 ? 3.039 -14.569 -5.885 1.00 93.56 91 SER A C 1
ATOM 660 O O . SER A 1 91 ? 3.062 -13.346 -5.945 1.00 93.56 91 SER A O 1
ATOM 662 N N . TRP A 1 92 ? 3.140 -15.228 -4.735 1.00 92.69 92 TRP A N 1
ATOM 663 C CA . TRP A 1 92 ? 3.154 -14.577 -3.419 1.00 92.69 92 TRP A CA 1
ATOM 664 C C . TRP A 1 92 ? 4.462 -14.830 -2.668 1.00 92.69 92 TRP A C 1
ATOM 666 O O . TRP A 1 92 ? 4.511 -14.712 -1.451 1.00 92.69 92 TRP A O 1
ATOM 676 N N . SER A 1 93 ? 5.524 -15.208 -3.382 1.00 91.94 93 SER A N 1
ATOM 677 C CA . SER A 1 93 ? 6.800 -15.636 -2.795 1.00 91.94 93 SER A CA 1
ATOM 678 C C . SER A 1 93 ? 7.498 -14.554 -1.974 1.00 91.94 93 SER A C 1
ATOM 680 O O . SER A 1 93 ? 8.404 -14.866 -1.214 1.00 91.94 93 SER A O 1
ATOM 682 N N . ALA A 1 94 ? 7.112 -13.287 -2.140 1.00 92.88 94 ALA A N 1
ATOM 683 C CA . ALA A 1 94 ? 7.634 -12.181 -1.349 1.00 92.88 94 ALA A CA 1
ATOM 684 C C . ALA A 1 94 ? 6.873 -11.967 -0.027 1.00 92.88 94 ALA A C 1
ATOM 686 O O . ALA A 1 94 ? 7.400 -11.288 0.852 1.00 92.88 94 ALA A O 1
ATOM 687 N N . ALA A 1 95 ? 5.673 -12.530 0.148 1.00 94.31 95 ALA A N 1
ATOM 688 C CA . ALA A 1 95 ? 4.919 -12.418 1.394 1.00 94.31 95 ALA A CA 1
ATOM 689 C C . ALA A 1 95 ? 5.516 -13.322 2.482 1.00 94.31 95 ALA A C 1
ATOM 691 O O . ALA A 1 95 ? 5.905 -14.457 2.206 1.00 94.31 95 ALA A O 1
ATOM 692 N N . ALA A 1 96 ? 5.565 -12.829 3.718 1.00 94.12 96 ALA A N 1
ATOM 693 C CA . ALA A 1 96 ? 5.962 -13.636 4.864 1.00 94.12 96 ALA A CA 1
ATOM 694 C C . ALA A 1 96 ? 4.907 -14.719 5.170 1.00 94.12 96 ALA A C 1
ATOM 696 O O . ALA A 1 96 ? 3.708 -14.484 4.981 1.00 94.12 96 ALA A O 1
ATOM 697 N N . PRO A 1 97 ? 5.320 -15.894 5.679 1.00 94.56 97 PRO A N 1
ATOM 698 C CA . PRO A 1 97 ? 4.388 -16.925 6.119 1.00 94.56 97 PRO A CA 1
ATOM 699 C C . PRO A 1 97 ? 3.614 -16.483 7.372 1.00 94.56 97 PRO A C 1
ATOM 701 O O . PRO A 1 97 ? 4.081 -15.644 8.143 1.00 94.56 97 PRO A O 1
ATOM 704 N N . GLY A 1 98 ? 2.450 -17.099 7.604 1.00 93.25 98 GLY A N 1
ATOM 705 C CA . GLY A 1 98 ? 1.539 -16.779 8.714 1.00 93.25 98 GLY A CA 1
ATOM 706 C C . GLY A 1 98 ? 2.215 -16.615 10.084 1.00 93.25 98 GLY A C 1
ATOM 707 O O . GLY A 1 98 ? 2.067 -15.547 10.669 1.00 93.25 98 GLY A O 1
ATOM 708 N N . PRO A 1 99 ? 3.042 -17.575 10.550 1.00 95.25 99 PRO A N 1
ATOM 709 C CA . PRO A 1 99 ? 3.719 -17.481 11.850 1.00 95.25 99 PRO A CA 1
ATOM 710 C C . PRO A 1 99 ? 4.658 -16.276 12.020 1.00 95.25 99 PRO A C 1
ATOM 712 O O . PRO A 1 99 ? 4.990 -15.915 13.144 1.00 95.25 99 PRO A O 1
ATOM 715 N N . VAL A 1 100 ? 5.105 -15.662 10.919 1.00 94.00 100 VAL A N 1
ATOM 716 C CA . VAL A 1 100 ? 5.917 -14.434 10.936 1.00 94.00 100 VAL A CA 1
ATOM 717 C C . VAL A 1 100 ? 5.028 -13.200 10.785 1.00 94.00 100 VAL A C 1
ATOM 719 O O . VAL A 1 100 ? 5.230 -12.198 11.467 1.00 94.00 100 VAL A O 1
ATOM 722 N N . ALA A 1 101 ? 4.034 -13.260 9.898 1.00 96.44 101 ALA A N 1
ATOM 723 C CA . ALA A 1 101 ? 3.174 -12.126 9.585 1.00 96.44 101 ALA A CA 1
ATOM 724 C C . ALA A 1 101 ? 2.177 -11.791 10.705 1.00 96.44 101 ALA A C 1
ATOM 726 O O . ALA A 1 101 ? 1.980 -10.615 11.005 1.00 96.44 101 ALA A O 1
ATOM 727 N N . GLU A 1 102 ? 1.562 -12.796 11.327 1.00 97.62 102 GLU A N 1
ATOM 728 C CA . GLU A 1 102 ? 0.514 -12.608 12.336 1.00 97.62 102 GLU A CA 1
ATOM 729 C C . GLU A 1 102 ? 0.994 -11.790 13.549 1.00 97.62 102 GLU A C 1
ATOM 731 O O . GLU A 1 102 ? 0.359 -10.770 13.845 1.00 97.62 102 GLU A O 1
ATOM 736 N N . PRO A 1 103 ? 2.141 -12.109 14.191 1.00 98.00 103 PRO A N 1
ATOM 737 C CA . PRO A 1 103 ? 2.644 -11.305 15.304 1.00 98.00 103 PRO A CA 1
ATOM 738 C C . PRO A 1 103 ? 2.942 -9.855 14.913 1.00 98.00 103 PRO A C 1
ATOM 740 O O . PRO A 1 103 ? 2.713 -8.945 15.704 1.00 98.00 103 PRO A O 1
ATOM 743 N N . LEU A 1 104 ? 3.429 -9.617 13.691 1.00 98.31 104 LEU A N 1
ATOM 744 C CA . LEU A 1 104 ? 3.781 -8.274 13.219 1.00 98.31 104 LEU A CA 1
ATOM 745 C C . LEU A 1 104 ? 2.543 -7.424 12.901 1.00 98.31 104 LEU A C 1
ATOM 747 O O . LEU A 1 104 ? 2.530 -6.229 13.194 1.00 98.31 104 LEU A O 1
ATOM 751 N N . VAL A 1 105 ? 1.481 -8.027 12.360 1.00 98.44 105 VAL A N 1
ATOM 752 C CA . VAL A 1 105 ? 0.195 -7.334 12.163 1.00 98.44 105 VAL A CA 1
ATOM 753 C C . VAL A 1 105 ? -0.446 -6.995 13.513 1.00 98.44 105 VAL A C 1
ATOM 755 O O . VAL A 1 105 ? -0.910 -5.869 13.704 1.00 98.44 105 VAL A O 1
ATOM 758 N N . ALA A 1 106 ? -0.424 -7.926 14.472 1.00 98.25 106 ALA A N 1
ATOM 759 C CA . ALA A 1 106 ? -0.916 -7.679 15.828 1.00 98.25 106 ALA A CA 1
ATOM 760 C C . ALA A 1 106 ? -0.099 -6.593 16.554 1.00 98.25 106 ALA A C 1
ATOM 762 O O . ALA A 1 106 ? -0.663 -5.723 17.227 1.00 98.25 106 ALA A O 1
ATOM 763 N N . ALA A 1 107 ? 1.225 -6.593 16.376 1.00 98.50 107 ALA A N 1
ATOM 764 C CA . ALA A 1 107 ? 2.105 -5.562 16.913 1.00 98.50 107 ALA A CA 1
ATOM 765 C C . ALA A 1 107 ? 1.806 -4.181 16.311 1.00 98.50 107 ALA A C 1
ATOM 767 O O . ALA A 1 107 ? 1.788 -3.200 17.047 1.00 98.50 107 ALA A O 1
ATOM 768 N N . LEU A 1 108 ? 1.485 -4.089 15.014 1.00 98.75 108 LEU A N 1
ATOM 769 C CA . LEU A 1 108 ? 1.070 -2.827 14.389 1.00 98.75 108 LEU A CA 1
ATOM 770 C C . LEU A 1 108 ? -0.237 -2.291 14.983 1.00 98.75 108 LEU A C 1
ATOM 772 O O . LEU A 1 108 ? -0.316 -1.109 15.313 1.00 98.75 108 LEU A O 1
ATOM 776 N N . ALA A 1 109 ? -1.244 -3.151 15.155 1.00 98.69 109 ALA A N 1
ATOM 777 C CA . ALA A 1 109 ? -2.494 -2.767 15.813 1.00 98.69 109 ALA A CA 1
ATOM 778 C C . ALA A 1 109 ? -2.242 -2.269 17.249 1.00 98.69 109 ALA A C 1
ATOM 780 O O . ALA A 1 109 ? -2.780 -1.240 17.659 1.00 98.69 109 ALA A O 1
ATOM 781 N N . THR A 1 110 ? -1.357 -2.952 17.980 1.00 98.62 110 THR A N 1
ATOM 782 C CA . THR A 1 110 ? -0.953 -2.568 19.339 1.00 98.62 110 THR A CA 1
ATOM 783 C C . THR A 1 110 ? -0.209 -1.230 19.358 1.00 98.62 110 THR A C 1
ATOM 785 O O . THR A 1 110 ? -0.530 -0.371 20.174 1.00 98.62 110 THR A O 1
ATOM 788 N N . GLY A 1 111 ? 0.737 -1.010 18.441 1.00 98.50 111 GLY A N 1
ATOM 789 C CA . GLY A 1 111 ? 1.480 0.246 18.323 1.00 98.50 111 GLY A CA 1
ATOM 790 C C . GLY A 1 111 ? 0.572 1.436 18.005 1.00 98.50 111 GLY A C 1
ATOM 791 O O . GLY A 1 111 ? 0.714 2.498 18.604 1.00 98.50 111 GLY A O 1
ATOM 792 N N . LEU A 1 112 ? -0.425 1.258 17.133 1.00 98.69 112 LEU A N 1
ATOM 793 C CA . LEU A 1 112 ? -1.435 2.288 16.859 1.00 98.69 112 LEU A CA 1
ATOM 794 C C . LEU A 1 112 ? -2.288 2.610 18.095 1.00 98.69 112 LEU A C 1
ATOM 796 O O . LEU A 1 112 ? -2.537 3.782 18.377 1.00 98.69 112 LEU A O 1
ATOM 800 N N . ALA A 1 113 ? -2.691 1.591 18.859 1.00 98.31 113 ALA A N 1
ATOM 801 C CA . ALA A 1 113 ? -3.434 1.788 20.102 1.00 98.31 113 ALA A CA 1
ATOM 802 C C . ALA A 1 113 ? -2.591 2.510 21.171 1.00 98.31 113 ALA A C 1
ATOM 804 O O . ALA A 1 113 ? -3.091 3.398 21.858 1.00 98.31 113 ALA A O 1
ATOM 805 N N . GLN A 1 114 ? -1.295 2.195 21.275 1.00 98.12 114 GLN A N 1
ATOM 806 C CA . GLN A 1 114 ? -0.354 2.887 22.169 1.00 98.12 114 GLN A CA 1
ATOM 807 C C . GLN A 1 114 ? -0.144 4.360 21.793 1.00 98.12 114 GLN A C 1
ATOM 809 O O . GLN A 1 114 ? 0.129 5.181 22.666 1.00 98.12 114 GLN A O 1
ATOM 814 N N . LEU A 1 115 ? -0.324 4.713 20.518 1.00 97.56 115 LEU A N 1
ATOM 815 C CA . LEU A 1 115 ? -0.336 6.100 20.040 1.00 97.56 115 LEU A CA 1
ATOM 816 C C . LEU A 1 115 ? -1.675 6.821 20.302 1.00 97.56 115 LEU A C 1
ATOM 818 O O . LEU A 1 115 ? -1.852 7.957 19.864 1.00 97.56 115 LEU A O 1
ATOM 822 N N . GLY A 1 116 ? -2.610 6.186 21.017 1.00 96.75 116 GLY A N 1
ATOM 823 C CA . GLY A 1 116 ? -3.878 6.781 21.445 1.00 96.75 116 GLY A CA 1
ATOM 824 C C . GLY A 1 116 ? -5.012 6.685 20.424 1.00 96.75 116 GLY A C 1
ATOM 825 O O . GLY A 1 116 ? -6.036 7.344 20.598 1.00 96.75 116 GLY A O 1
ATOM 826 N N . LEU A 1 117 ? -4.857 5.890 19.361 1.00 97.94 117 LEU A N 1
ATOM 827 C CA . LEU A 1 117 ? -5.900 5.719 18.349 1.00 97.94 117 LEU A CA 1
ATOM 828 C C . LEU A 1 117 ? -6.875 4.592 18.730 1.00 97.94 117 LEU A C 1
ATOM 830 O O . LEU A 1 117 ? -6.441 3.545 19.215 1.00 97.94 117 LEU A O 1
ATOM 834 N N . PRO A 1 118 ? -8.184 4.735 18.452 1.00 97.94 118 PRO A N 1
ATOM 835 C CA . PRO A 1 118 ? -9.114 3.613 18.493 1.00 97.94 118 PRO A CA 1
ATOM 836 C C . PRO A 1 118 ? -8.770 2.611 17.384 1.00 97.94 118 PRO A C 1
ATOM 838 O O . PRO A 1 118 ? -8.777 2.965 16.204 1.00 97.94 118 PRO A O 1
ATOM 841 N N . VAL A 1 119 ? -8.492 1.357 17.738 1.00 98.50 119 VAL A N 1
ATOM 842 C CA . VAL A 1 119 ? -8.101 0.323 16.768 1.00 98.50 119 VAL A CA 1
ATOM 843 C C . VAL A 1 119 ? -9.098 -0.827 16.779 1.00 98.50 119 VAL A C 1
ATOM 845 O O . VAL A 1 119 ? -9.440 -1.358 17.833 1.00 98.50 119 VAL A O 1
ATOM 848 N N . ALA A 1 120 ? -9.532 -1.230 15.589 1.00 98.44 120 ALA A N 1
ATOM 849 C CA . ALA A 1 120 ? -10.238 -2.482 15.353 1.00 98.44 120 ALA A CA 1
ATOM 850 C C . ALA A 1 120 ? -9.406 -3.370 14.422 1.00 98.44 120 ALA A C 1
ATOM 852 O O . ALA A 1 120 ? -8.592 -2.877 13.637 1.00 98.44 120 ALA A O 1
ATOM 853 N N . THR A 1 121 ? -9.626 -4.680 14.473 1.00 98.50 121 THR A N 1
ATOM 854 C CA . THR A 1 121 ? -8.898 -5.650 13.647 1.00 98.50 121 THR A CA 1
ATOM 855 C C . THR A 1 121 ? -9.849 -6.607 12.936 1.00 98.50 121 THR A C 1
ATOM 857 O O . THR A 1 121 ? -10.991 -6.789 13.352 1.00 98.50 121 THR A O 1
ATOM 860 N N . GLY A 1 122 ? -9.371 -7.233 11.861 1.00 96.81 122 GLY A N 1
ATOM 861 C CA . GLY A 1 122 ? -9.961 -8.475 11.352 1.00 96.81 122 GLY A CA 1
ATOM 862 C C . GLY A 1 122 ? -9.520 -9.708 12.145 1.00 96.81 122 GLY A C 1
ATOM 863 O O . GLY A 1 122 ? -8.902 -9.597 13.205 1.00 96.81 122 GLY A O 1
ATOM 864 N N . THR A 1 123 ? -9.798 -10.885 11.587 1.00 96.75 123 THR A N 1
ATOM 865 C CA . THR A 1 123 ? -9.328 -12.178 12.104 1.00 96.75 123 THR A CA 1
ATOM 866 C C . THR A 1 123 ? -8.264 -12.725 11.158 1.00 96.75 123 THR A C 1
ATOM 868 O O . THR A 1 123 ? -8.552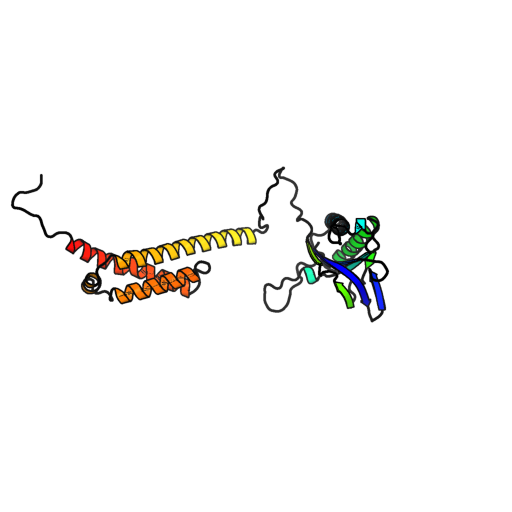 -13.032 10.001 1.00 96.75 123 THR A O 1
ATOM 871 N N . PHE A 1 124 ? -7.017 -12.820 11.626 1.00 95.56 124 PHE A N 1
ATOM 872 C CA . PHE A 1 124 ? -5.905 -13.279 10.794 1.00 95.56 124 PHE A CA 1
ATOM 873 C C . PHE A 1 124 ? -6.170 -14.693 10.255 1.00 95.56 124 PHE A C 1
ATOM 875 O O . PHE A 1 124 ? -6.643 -15.568 10.975 1.00 95.56 124 PHE A O 1
ATOM 882 N N . GLY A 1 125 ? -5.887 -14.916 8.970 1.00 91.31 125 GLY A N 1
ATOM 883 C CA . GLY A 1 125 ? -6.057 -16.220 8.318 1.00 91.31 125 GLY A CA 1
ATOM 884 C C . GLY A 1 125 ? -7.505 -16.632 8.019 1.00 91.31 125 GLY A C 1
ATOM 885 O O . GLY A 1 125 ? -7.704 -17.585 7.267 1.00 91.31 125 GLY A O 1
ATOM 886 N N . ALA A 1 126 ? -8.509 -15.917 8.534 1.00 95.56 126 ALA A N 1
ATOM 887 C CA . ALA A 1 126 ? -9.907 -16.168 8.206 1.00 95.56 126 ALA A CA 1
ATOM 888 C C . ALA A 1 126 ? -10.277 -15.603 6.825 1.00 95.56 126 ALA A C 1
ATOM 890 O O . ALA A 1 126 ? -9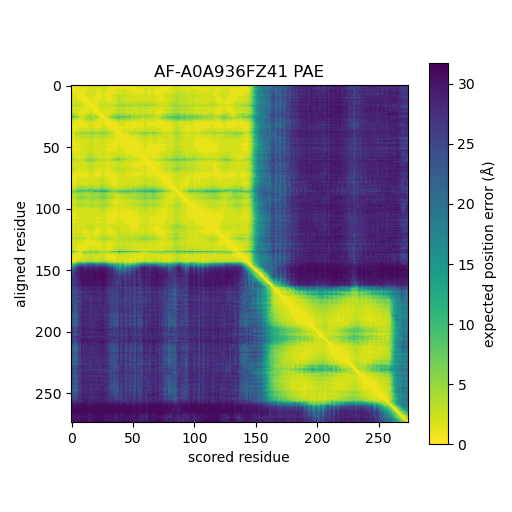.703 -14.618 6.352 1.00 95.56 126 ALA A O 1
ATOM 891 N N . HIS A 1 127 ? -11.287 -16.200 6.189 1.00 97.00 127 HIS A N 1
ATOM 892 C CA . HIS A 1 127 ? -11.936 -15.583 5.038 1.00 97.00 127 HIS A CA 1
ATOM 893 C C . HIS A 1 127 ? -12.797 -14.410 5.524 1.00 97.00 127 HIS A C 1
ATOM 895 O O . HIS A 1 127 ? -13.719 -14.595 6.315 1.00 97.00 127 HIS A O 1
ATOM 901 N N . MET A 1 128 ? -12.488 -13.205 5.051 1.00 98.19 128 MET A N 1
ATOM 902 C CA . MET A 1 128 ? -13.087 -11.963 5.534 1.00 98.19 128 MET A CA 1
ATOM 903 C C . MET A 1 128 ? -13.817 -11.230 4.410 1.00 98.19 128 MET A C 1
ATOM 905 O O . MET A 1 128 ? -13.267 -11.049 3.322 1.00 98.19 128 MET A O 1
ATOM 909 N N . ALA A 1 129 ? -15.017 -10.730 4.699 1.00 98.38 129 ALA A N 1
ATOM 910 C CA . ALA A 1 129 ? -15.671 -9.711 3.887 1.00 98.38 129 ALA A CA 1
ATOM 911 C C . ALA A 1 129 ? -15.345 -8.329 4.469 1.00 98.38 129 ALA A C 1
ATOM 913 O O . ALA A 1 129 ? -15.780 -7.980 5.566 1.00 98.38 129 ALA A O 1
ATOM 914 N N . VAL A 1 130 ? -14.539 -7.543 3.751 1.00 98.38 130 VAL A N 1
ATOM 915 C CA . VAL A 1 130 ? -14.164 -6.184 4.165 1.00 98.38 130 VAL A CA 1
ATOM 916 C C . VAL A 1 130 ? -15.062 -5.186 3.447 1.00 98.38 130 VAL A C 1
ATOM 918 O O . VAL A 1 130 ? -14.986 -5.018 2.231 1.00 98.38 130 VAL A O 1
ATOM 921 N N . HIS A 1 131 ? -15.910 -4.508 4.210 1.00 98.50 131 HIS A N 1
ATOM 922 C CA . HIS A 1 131 ? -16.779 -3.449 3.721 1.00 98.50 131 HIS A CA 1
ATOM 923 C C . HIS A 1 131 ? -16.141 -2.099 4.020 1.00 98.50 131 HIS A C 1
ATOM 925 O O . HIS A 1 131 ? -15.743 -1.840 5.155 1.00 98.50 131 HIS A O 1
ATOM 931 N N . LEU A 1 132 ? -16.098 -1.213 3.030 1.00 98.19 132 LEU A N 1
ATOM 932 C CA . LEU A 1 132 ? -15.662 0.162 3.229 1.00 98.19 132 LEU A CA 1
ATOM 933 C C . LEU A 1 132 ? -16.481 1.145 2.400 1.00 98.19 132 LEU A C 1
ATOM 935 O O . LEU A 1 132 ? -16.959 0.819 1.314 1.00 98.19 132 LEU A O 1
ATOM 939 N N . VAL A 1 133 ? -16.565 2.370 2.900 1.00 98.25 133 VAL A N 1
ATOM 940 C CA . VAL A 1 133 ? -16.989 3.546 2.145 1.00 98.25 133 VAL A CA 1
ATOM 941 C C . VAL A 1 133 ? -15.792 4.486 2.101 1.00 98.25 133 VAL A C 1
ATOM 943 O O . VAL A 1 133 ? -15.464 5.134 3.094 1.00 98.25 133 VAL A O 1
ATOM 946 N N . ASN A 1 134 ? -15.082 4.493 0.971 1.00 97.31 134 ASN A N 1
ATOM 947 C CA . ASN A 1 134 ? -13.895 5.328 0.800 1.00 97.31 134 ASN A CA 1
ATOM 948 C C . ASN A 1 134 ? -14.307 6.806 0.730 1.00 97.31 134 ASN A C 1
ATOM 950 O O . ASN A 1 134 ? -15.144 7.183 -0.089 1.00 97.31 134 ASN A O 1
ATOM 954 N N . ASP A 1 135 ? -13.721 7.626 1.595 1.00 94.25 135 ASP A N 1
ATOM 955 C CA . ASP A 1 135 ? -14.028 9.048 1.715 1.00 94.25 135 ASP A CA 1
ATOM 956 C C . ASP A 1 135 ? -12.995 9.864 0.927 1.00 94.25 135 ASP A C 1
ATOM 958 O O . ASP A 1 135 ? -11.883 10.119 1.397 1.00 94.25 135 ASP A O 1
ATOM 962 N N . GLY A 1 136 ? -13.355 10.262 -0.294 1.00 87.44 136 GLY A N 1
ATOM 963 C CA . GLY A 1 136 ? -12.513 11.051 -1.199 1.00 87.44 136 GLY A CA 1
ATOM 964 C C . GLY A 1 136 ? -12.733 10.712 -2.682 1.00 87.44 136 GLY A C 1
ATOM 965 O O . GLY A 1 136 ? -13.380 11.503 -3.365 1.00 87.44 136 GLY A O 1
ATOM 966 N N . PRO A 1 137 ? -12.221 9.564 -3.186 1.00 93.00 137 PRO A N 1
ATOM 967 C CA . PRO A 1 137 ? -11.435 8.586 -2.440 1.00 93.00 137 PRO A CA 1
ATOM 968 C C . PRO A 1 137 ? -9.974 9.013 -2.246 1.00 93.00 137 PRO A C 1
ATOM 970 O O . PRO A 1 137 ? -9.325 9.508 -3.167 1.00 93.00 137 PRO A O 1
ATOM 973 N N . VAL A 1 138 ? -9.437 8.756 -1.051 1.00 97.75 138 VAL A N 1
ATOM 974 C CA . VAL A 1 138 ? -8.008 8.917 -0.731 1.00 97.75 138 VAL A CA 1
ATOM 975 C C . VAL A 1 138 ? -7.433 7.543 -0.413 1.00 97.75 138 VAL A C 1
ATOM 977 O O . VAL A 1 138 ? -7.871 6.874 0.523 1.00 97.75 138 VAL A O 1
ATOM 980 N N . THR A 1 139 ? -6.456 7.109 -1.210 1.00 98.38 139 THR A N 1
ATOM 981 C CA . THR A 1 139 ? -5.777 5.817 -1.051 1.00 98.38 139 THR A CA 1
ATOM 982 C C . THR A 1 139 ? -4.279 6.006 -1.228 1.00 98.38 139 THR A C 1
ATOM 984 O O . THR A 1 139 ? -3.837 6.527 -2.250 1.00 98.38 139 THR A O 1
ATOM 987 N N . LEU A 1 140 ? -3.503 5.572 -0.241 1.00 98.00 140 LEU A N 1
ATOM 988 C CA . LEU A 1 140 ? -2.048 5.638 -0.244 1.00 98.00 140 LEU A CA 1
ATOM 989 C C . LEU A 1 140 ? -1.461 4.236 -0.160 1.00 98.00 140 LEU A C 1
ATOM 991 O O . LEU A 1 140 ? -1.979 3.378 0.551 1.00 98.00 140 LEU A O 1
ATOM 995 N N . VAL A 1 141 ? -0.345 4.026 -0.850 1.00 98.12 141 VAL A N 1
ATOM 996 C CA . VAL A 1 141 ? 0.488 2.834 -0.686 1.00 98.12 141 VAL A CA 1
ATOM 997 C C . VAL A 1 141 ? 1.725 3.252 0.095 1.00 98.12 141 VAL A C 1
ATOM 999 O O . VAL A 1 141 ? 2.470 4.130 -0.338 1.00 98.12 141 VAL A O 1
ATOM 1002 N N . LEU A 1 142 ? 1.907 2.659 1.268 1.00 97.62 142 LEU A N 1
ATOM 1003 C CA . LEU A 1 142 ? 3.012 2.925 2.176 1.00 97.62 142 LEU A CA 1
ATOM 1004 C C . LEU A 1 142 ? 3.940 1.716 2.184 1.00 97.62 142 LEU A C 1
ATOM 1006 O O . LEU A 1 142 ? 3.485 0.595 2.391 1.00 97.62 142 LEU A O 1
ATOM 1010 N N . ASP A 1 143 ? 5.232 1.960 2.018 1.00 95.94 143 ASP A N 1
ATOM 1011 C CA . ASP A 1 143 ? 6.288 0.969 2.196 1.00 95.94 143 ASP A CA 1
ATOM 1012 C C . ASP A 1 143 ? 7.250 1.472 3.276 1.00 95.94 143 ASP A C 1
ATOM 1014 O O . ASP A 1 143 ? 7.592 2.659 3.315 1.00 95.94 143 ASP A O 1
ATOM 1018 N N . THR A 1 144 ? 7.675 0.581 4.171 1.00 93.62 144 THR A N 1
ATOM 1019 C CA . THR A 1 144 ? 8.746 0.900 5.124 1.00 93.62 144 THR A CA 1
ATOM 1020 C C . THR A 1 144 ? 10.059 1.151 4.381 1.00 93.62 144 THR A C 1
ATOM 1022 O O . THR A 1 144 ? 10.332 0.452 3.402 1.00 93.62 144 THR A O 1
ATOM 1025 N N . PRO A 1 145 ? 10.905 2.088 4.846 1.00 84.81 145 PRO A N 1
ATOM 1026 C CA . PRO A 1 145 ? 12.219 2.310 4.256 1.00 84.81 145 PRO A CA 1
ATOM 1027 C C . PRO A 1 145 ? 13.045 1.020 4.252 1.00 84.81 145 PRO A C 1
ATOM 1029 O O . PRO A 1 145 ? 13.038 0.279 5.235 1.00 84.81 145 PRO A O 1
ATOM 1032 N N . GLU A 1 146 ? 13.785 0.764 3.174 1.00 70.75 146 GLU A N 1
ATOM 1033 C CA . GLU A 1 146 ? 14.760 -0.329 3.159 1.00 70.75 146 GLU A CA 1
ATOM 1034 C C . GLU A 1 146 ? 15.813 -0.092 4.255 1.00 70.75 146 GLU A C 1
ATOM 1036 O O . GLU A 1 146 ? 16.343 1.017 4.395 1.00 70.75 146 GLU A O 1
ATOM 1041 N N . ARG A 1 147 ? 16.133 -1.129 5.045 1.00 52.47 147 ARG A N 1
ATOM 1042 C CA . ARG A 1 147 ? 17.246 -1.086 6.005 1.00 52.47 147 ARG A CA 1
ATOM 1043 C C . ARG A 1 147 ? 18.572 -1.042 5.250 1.00 52.47 147 ARG A C 1
ATOM 1045 O O . ARG A 1 147 ? 19.261 -2.049 5.113 1.00 52.47 147 ARG A O 1
ATOM 1052 N N . THR A 1 148 ? 18.977 0.136 4.804 1.00 41.81 148 THR A N 1
ATOM 1053 C CA . THR A 1 148 ? 20.369 0.370 4.427 1.00 41.81 148 THR A CA 1
ATOM 1054 C C . THR A 1 148 ? 21.181 0.402 5.717 1.00 41.81 148 THR A C 1
ATOM 1056 O O . THR A 1 148 ? 21.038 1.316 6.532 1.00 41.81 148 THR A O 1
ATOM 1059 N N . THR A 1 149 ? 22.014 -0.617 5.940 1.00 34.72 149 THR A N 1
ATOM 1060 C CA . THR A 1 149 ? 23.052 -0.614 6.979 1.00 34.72 149 THR A CA 1
ATOM 1061 C C . THR A 1 149 ? 23.783 0.727 6.956 1.00 34.72 149 THR A C 1
ATOM 1063 O O . THR A 1 149 ? 24.378 1.097 5.944 1.00 34.72 149 THR A O 1
ATOM 1066 N N . ARG A 1 150 ? 23.695 1.478 8.060 1.00 34.22 150 ARG A N 1
ATOM 1067 C CA . ARG A 1 150 ? 24.351 2.778 8.240 1.00 34.22 150 ARG A CA 1
ATOM 1068 C C . ARG A 1 150 ? 25.863 2.635 8.064 1.00 34.22 150 ARG A C 1
ATOM 1070 O O . ARG A 1 150 ? 26.549 2.226 8.992 1.00 34.22 150 ARG A O 1
ATOM 1077 N N . ALA A 1 151 ? 26.362 3.049 6.907 1.00 35.62 151 ALA A N 1
ATOM 1078 C CA . ALA A 1 151 ? 27.724 3.535 6.719 1.00 35.62 151 ALA A CA 1
ATOM 1079 C C . ALA A 1 151 ? 27.798 4.426 5.469 1.00 35.62 151 ALA A C 1
ATOM 1081 O O . ALA A 1 151 ? 28.506 4.121 4.519 1.00 35.62 151 ALA A O 1
ATOM 1082 N N . SER A 1 152 ? 27.054 5.532 5.455 1.00 36.09 152 SER A N 1
ATOM 1083 C CA . SER A 1 152 ? 27.441 6.718 4.683 1.00 36.09 152 SER A CA 1
ATOM 1084 C C . SER A 1 152 ? 26.607 7.933 5.079 1.00 36.09 152 SER A C 1
ATOM 1086 O O . SER A 1 152 ? 25.387 7.907 5.218 1.00 36.09 152 SER A O 1
ATOM 1088 N N . SER A 1 153 ? 27.362 8.982 5.356 1.00 33.44 153 SER A N 1
ATOM 1089 C CA . SER A 1 153 ? 27.027 10.306 5.850 1.00 33.44 153 SER A CA 1
ATOM 1090 C C . SER A 1 153 ? 25.972 11.069 5.050 1.00 33.44 153 SER A C 1
ATOM 1092 O O . SER A 1 153 ? 25.937 11.006 3.828 1.00 33.44 153 SER A O 1
ATOM 1094 N N . HIS A 1 154 ? 25.219 11.902 5.775 1.00 40.78 154 HIS A N 1
ATOM 1095 C CA . HIS A 1 154 ? 24.925 13.301 5.433 1.00 40.78 154 HIS A CA 1
ATOM 1096 C C . HIS A 1 154 ? 25.154 13.709 3.963 1.00 40.78 154 HIS A C 1
ATOM 1098 O O . HIS A 1 154 ? 26.223 14.195 3.615 1.00 40.78 154 HIS A O 1
ATOM 1104 N N . ALA A 1 155 ? 24.110 13.607 3.142 1.00 36.47 155 ALA A N 1
ATOM 1105 C CA . ALA A 1 155 ? 23.754 14.620 2.147 1.00 36.47 155 ALA A CA 1
ATOM 1106 C C . ALA A 1 155 ? 22.366 14.297 1.583 1.00 36.47 155 ALA A C 1
ATOM 1108 O O . ALA A 1 155 ? 22.161 13.306 0.889 1.00 36.47 155 ALA A O 1
ATOM 1109 N N . ARG A 1 156 ? 21.391 15.149 1.901 1.00 44.47 156 ARG A N 1
ATOM 1110 C CA . ARG A 1 156 ? 20.105 15.192 1.206 1.00 44.47 156 ARG A CA 1
ATOM 1111 C C . ARG A 1 156 ? 20.324 15.809 -0.176 1.00 44.47 156 ARG A C 1
ATOM 1113 O O . ARG A 1 156 ? 20.798 16.935 -0.250 1.00 44.47 156 ARG A O 1
ATOM 1120 N N . SER A 1 157 ? 19.907 15.134 -1.240 1.00 34.78 157 SER A N 1
ATOM 1121 C CA . SER A 1 157 ? 19.048 15.715 -2.286 1.00 34.78 157 SER A CA 1
ATOM 1122 C C . SER A 1 157 ? 18.677 14.655 -3.325 1.00 34.78 157 SER A C 1
ATOM 1124 O O . SER A 1 157 ? 19.439 13.744 -3.626 1.00 34.78 157 SER A O 1
ATOM 1126 N N . HIS A 1 158 ? 17.436 14.759 -3.786 1.00 47.16 158 HIS A N 1
ATOM 1127 C CA . HIS A 1 158 ? 16.736 13.910 -4.741 1.00 47.16 158 HIS A CA 1
ATOM 1128 C C . HIS A 1 158 ? 17.604 13.265 -5.829 1.00 47.16 158 HIS A C 1
ATOM 1130 O O . HIS A 1 158 ? 18.083 13.955 -6.716 1.00 47.16 158 HIS A O 1
ATOM 1136 N N . THR A 1 159 ? 17.681 11.936 -5.833 1.00 35.16 159 THR A N 1
ATOM 1137 C CA . THR A 1 159 ? 17.603 11.094 -7.038 1.00 35.16 159 THR A CA 1
ATOM 1138 C C . THR A 1 159 ? 17.239 9.675 -6.598 1.00 35.16 159 THR A C 1
ATOM 1140 O O . THR A 1 159 ? 17.771 9.146 -5.629 1.00 35.16 159 THR A O 1
ATOM 1143 N N . SER A 1 160 ? 16.258 9.079 -7.264 1.00 38.28 160 SER A N 1
ATOM 1144 C CA . SER A 1 160 ? 15.861 7.683 -7.104 1.00 38.28 160 SER A CA 1
ATOM 1145 C C . SER A 1 160 ? 16.995 6.754 -7.551 1.00 38.28 160 SER A C 1
ATOM 1147 O O . SER A 1 160 ? 17.249 6.646 -8.751 1.00 38.28 160 SER A O 1
ATOM 1149 N N . THR A 1 161 ? 17.668 6.084 -6.614 1.00 38.53 161 THR A N 1
ATOM 1150 C CA . THR A 1 161 ? 18.649 5.029 -6.920 1.00 38.53 161 THR A CA 1
ATOM 1151 C C . THR A 1 161 ? 17.941 3.667 -6.997 1.00 38.53 161 THR A C 1
ATOM 1153 O O . THR A 1 161 ? 17.226 3.328 -6.057 1.00 38.53 161 THR A O 1
ATOM 1156 N N . PRO A 1 162 ? 18.117 2.861 -8.062 1.00 43.16 162 PRO A N 1
ATOM 1157 C CA . PRO A 1 162 ? 17.545 1.515 -8.140 1.00 43.16 162 PRO A CA 1
ATOM 1158 C C . PRO A 1 162 ? 18.392 0.518 -7.326 1.00 43.16 162 PRO A C 1
ATOM 1160 O O . PRO A 1 162 ? 19.569 0.324 -7.638 1.00 43.16 162 PRO A O 1
ATOM 1163 N N . SER A 1 163 ? 17.828 -0.123 -6.297 1.00 49.75 163 SER A N 1
ATOM 1164 C CA . SER A 1 163 ? 18.512 -1.105 -5.436 1.00 49.75 163 SER A CA 1
ATOM 1165 C C . SER A 1 163 ? 18.145 -2.558 -5.773 1.00 49.75 163 SER A C 1
ATOM 1167 O O . SER A 1 163 ? 17.528 -3.282 -5.002 1.00 49.75 163 SER A O 1
ATOM 1169 N N . SER A 1 164 ? 18.654 -3.062 -6.896 1.00 62.97 164 SER A N 1
ATOM 1170 C CA . SER A 1 164 ? 19.013 -4.480 -7.020 1.00 62.97 164 SER A CA 1
ATOM 1171 C C . SER A 1 164 ? 20.153 -4.616 -8.031 1.00 62.97 164 SER A C 1
ATOM 1173 O O . SER A 1 164 ? 20.263 -3.809 -8.952 1.00 62.97 164 SER A O 1
ATOM 1175 N N . ARG A 1 165 ? 21.038 -5.618 -7.900 1.00 56.47 165 ARG A N 1
ATOM 1176 C CA . ARG A 1 165 ? 22.036 -5.905 -8.958 1.00 56.47 165 ARG A CA 1
ATOM 1177 C C . ARG A 1 165 ? 21.352 -6.063 -10.319 1.00 56.47 165 ARG A C 1
ATOM 1179 O O . ARG A 1 165 ? 21.906 -5.630 -11.319 1.00 56.47 165 ARG A O 1
ATOM 1186 N N . SER A 1 166 ? 20.134 -6.607 -10.339 1.00 57.62 166 SER A N 1
ATOM 1187 C CA . SER A 1 166 ? 19.274 -6.630 -11.519 1.00 57.62 166 SER A CA 1
ATOM 1188 C C . SER A 1 166 ? 18.858 -5.239 -11.987 1.00 57.62 166 SER A C 1
ATOM 1190 O O . SER A 1 166 ? 18.883 -5.023 -13.183 1.00 57.62 166 SER A O 1
ATOM 1192 N N . ASP A 1 167 ? 18.544 -4.277 -11.120 1.00 59.12 167 ASP A N 1
ATOM 1193 C CA . ASP A 1 167 ? 18.159 -2.922 -11.538 1.00 59.12 167 ASP A CA 1
ATOM 1194 C C . ASP A 1 167 ? 19.348 -2.084 -12.005 1.00 59.12 167 ASP A C 1
ATOM 1196 O O . ASP A 1 167 ? 19.206 -1.309 -12.946 1.00 59.12 167 ASP A O 1
ATOM 1200 N N . LEU A 1 168 ? 20.533 -2.277 -11.418 1.00 65.56 168 LEU A N 1
ATOM 1201 C CA . LEU A 1 168 ? 21.770 -1.693 -11.939 1.00 65.56 168 LEU A CA 1
ATOM 1202 C C . LEU A 1 168 ? 22.099 -2.285 -13.314 1.00 65.56 168 LEU A C 1
ATOM 1204 O O . LEU A 1 168 ? 22.374 -1.538 -14.247 1.00 65.56 168 LEU A O 1
ATOM 1208 N N . VAL A 1 169 ? 22.018 -3.611 -13.459 1.00 70.62 169 VAL A N 1
ATOM 1209 C CA . VAL A 1 169 ? 22.222 -4.291 -14.746 1.00 70.62 169 VAL A CA 1
ATOM 1210 C C . VAL A 1 169 ? 21.162 -3.864 -15.761 1.00 70.62 169 VAL A C 1
ATOM 1212 O O . VAL A 1 169 ? 21.522 -3.543 -16.885 1.00 70.62 169 VAL A O 1
ATOM 1215 N N . ASN A 1 170 ? 19.890 -3.763 -15.374 1.00 71.44 170 ASN A N 1
ATOM 1216 C CA . ASN A 1 170 ? 18.797 -3.313 -16.237 1.00 71.44 170 ASN A CA 1
ATOM 1217 C C . ASN A 1 170 ? 18.966 -1.842 -16.625 1.00 71.44 170 ASN A C 1
ATOM 1219 O O . ASN A 1 170 ? 18.717 -1.484 -17.769 1.00 71.44 170 ASN A O 1
ATOM 1223 N N . SER A 1 171 ? 19.406 -0.987 -15.702 1.00 77.38 171 SER A N 1
ATOM 1224 C CA . SER A 1 171 ? 19.666 0.428 -15.970 1.00 77.38 171 SER A CA 1
ATOM 1225 C C . SER A 1 171 ? 20.837 0.587 -16.936 1.00 77.38 171 SER A C 1
ATOM 1227 O O . SER A 1 171 ? 20.682 1.208 -17.985 1.00 77.38 171 SER A O 1
ATOM 1229 N N . ILE A 1 172 ? 21.972 -0.065 -16.657 1.00 79.62 172 ILE A N 1
ATOM 1230 C CA . ILE A 1 172 ? 23.136 -0.086 -17.554 1.00 79.62 172 ILE A CA 1
ATOM 1231 C C . ILE A 1 172 ? 22.738 -0.649 -18.921 1.00 79.62 172 ILE A C 1
ATOM 1233 O O . ILE A 1 172 ? 23.039 -0.038 -19.941 1.00 79.62 172 ILE A O 1
ATOM 1237 N N . GLN A 1 173 ? 22.011 -1.765 -18.959 1.00 80.31 173 GLN A N 1
ATOM 1238 C CA . GLN A 1 173 ? 21.519 -2.365 -20.195 1.00 80.31 173 GLN A CA 1
ATOM 1239 C C . GLN A 1 173 ? 20.601 -1.403 -20.957 1.00 80.31 173 GLN A C 1
ATOM 1241 O O . GLN A 1 173 ? 20.766 -1.252 -22.162 1.00 80.31 173 GLN A O 1
ATOM 1246 N N . ASN A 1 174 ? 19.683 -0.706 -20.287 1.00 79.12 174 ASN A N 1
ATOM 1247 C CA . ASN A 1 174 ? 18.802 0.276 -20.921 1.00 79.12 174 ASN A CA 1
ATOM 1248 C C . ASN A 1 174 ? 19.585 1.464 -21.491 1.00 79.12 174 ASN A C 1
ATOM 1250 O O . ASN A 1 174 ? 19.298 1.893 -22.608 1.00 79.12 174 ASN A O 1
ATOM 1254 N N . TYR A 1 175 ? 20.596 1.962 -20.774 1.00 84.62 175 TYR A N 1
ATOM 1255 C CA . TYR A 1 175 ? 21.478 3.019 -21.275 1.00 84.62 175 TYR A CA 1
ATOM 1256 C C . TYR A 1 175 ? 22.299 2.558 -22.478 1.00 84.62 175 TYR A C 1
ATOM 1258 O O . TYR A 1 175 ? 22.375 3.277 -23.472 1.00 84.62 175 TYR A O 1
ATOM 1266 N N . VAL A 1 176 ? 22.867 1.352 -22.422 1.00 86.69 176 VAL A N 1
ATOM 1267 C CA . VAL A 1 176 ? 23.613 0.757 -23.539 1.00 86.69 176 VAL A CA 1
ATOM 1268 C C . VAL A 1 176 ? 22.704 0.571 -24.753 1.00 86.69 176 VAL A C 1
ATOM 1270 O O . VAL A 1 176 ? 23.068 0.982 -25.851 1.00 86.69 176 VAL A O 1
ATOM 1273 N N . MET A 1 177 ? 21.501 0.021 -24.572 1.00 83.38 177 MET A N 1
ATOM 1274 C CA . MET A 1 177 ? 20.538 -0.174 -25.663 1.00 83.38 177 MET A CA 1
ATOM 1275 C C . MET A 1 177 ? 20.068 1.153 -26.258 1.00 83.38 177 MET A C 1
ATOM 1277 O O . MET A 1 177 ? 19.947 1.267 -27.477 1.00 83.38 177 MET A O 1
ATOM 1281 N N . TRP A 1 178 ? 19.844 2.170 -25.425 1.00 86.94 178 TRP A N 1
ATOM 1282 C CA . TRP A 1 178 ? 19.502 3.508 -25.897 1.00 86.94 178 TRP A CA 1
ATOM 1283 C C . TRP A 1 178 ? 20.647 4.134 -26.698 1.00 86.94 178 TRP A C 1
ATOM 1285 O O . TRP A 1 178 ? 20.414 4.665 -27.782 1.00 86.94 178 TRP A O 1
ATOM 1295 N N . LEU A 1 179 ? 21.888 4.015 -26.217 1.00 89.56 179 LEU A N 1
ATOM 1296 C CA . LEU A 1 179 ? 23.072 4.531 -26.905 1.00 89.56 179 LEU A CA 1
ATOM 1297 C C . LEU A 1 179 ? 23.295 3.832 -28.253 1.00 89.56 179 LEU A C 1
ATOM 1299 O O . LEU A 1 179 ? 23.556 4.500 -29.254 1.00 89.56 179 LEU A O 1
ATOM 1303 N N . LEU A 1 180 ? 23.119 2.509 -28.305 1.00 89.00 180 LEU A N 1
ATOM 1304 C CA . LEU A 1 180 ? 23.139 1.747 -29.555 1.00 89.00 180 LEU A CA 1
ATOM 1305 C C . LEU A 1 180 ? 22.032 2.201 -30.514 1.00 89.00 180 LEU A C 1
ATOM 1307 O O . LEU A 1 180 ? 22.290 2.348 -31.706 1.00 89.00 180 LEU A O 1
ATOM 1311 N N . GLY A 1 181 ? 20.826 2.476 -30.011 1.00 87.31 181 GLY A N 1
ATOM 1312 C CA . GLY A 1 181 ? 19.703 2.941 -30.830 1.00 87.31 181 GLY A CA 1
ATOM 1313 C C . GLY A 1 181 ? 19.906 4.324 -31.416 1.00 87.31 181 GLY A C 1
ATOM 1314 O O . GLY A 1 181 ? 19.668 4.530 -32.603 1.00 87.31 181 GLY A O 1
ATOM 1315 N N . VAL A 1 182 ? 20.422 5.255 -30.616 1.00 89.88 182 VAL A N 1
ATOM 1316 C CA . VAL A 1 182 ? 20.799 6.589 -31.094 1.00 89.88 182 VAL A CA 1
ATOM 1317 C C . VAL A 1 182 ? 21.918 6.496 -32.134 1.00 89.88 182 VAL A C 1
ATOM 1319 O O . VAL A 1 182 ? 21.855 7.180 -33.155 1.00 89.88 182 VAL A O 1
ATOM 1322 N N . GLY A 1 183 ? 22.912 5.626 -31.925 1.00 92.88 183 GLY A N 1
ATOM 1323 C CA . GLY A 1 183 ? 23.978 5.380 -32.901 1.00 92.88 183 GLY A CA 1
ATOM 1324 C C . GLY A 1 183 ? 23.467 4.786 -34.221 1.00 92.88 183 GLY A C 1
ATOM 1325 O O . GLY A 1 183 ? 23.854 5.248 -35.299 1.00 92.88 183 GLY A O 1
ATOM 1326 N N . ALA A 1 184 ? 22.564 3.805 -34.149 1.00 91.00 184 ALA A N 1
ATOM 1327 C CA . ALA A 1 184 ? 21.927 3.197 -35.317 1.00 91.00 184 ALA A CA 1
ATOM 1328 C C . ALA A 1 184 ? 21.106 4.230 -36.104 1.00 91.00 184 ALA A C 1
ATOM 1330 O O . ALA A 1 184 ? 21.338 4.414 -37.299 1.00 91.00 184 ALA A O 1
ATOM 1331 N N . LEU A 1 185 ? 20.250 4.991 -35.418 1.00 92.56 185 LEU A N 1
ATOM 1332 C CA . LEU A 1 185 ? 19.453 6.057 -36.025 1.00 92.56 185 LEU A CA 1
ATOM 1333 C C . LEU A 1 185 ? 20.334 7.155 -36.643 1.00 92.56 185 LEU A C 1
ATOM 1335 O O . LEU A 1 185 ? 20.069 7.628 -37.747 1.00 92.56 185 LEU A O 1
ATOM 1339 N N . GLY A 1 186 ? 21.420 7.541 -35.968 1.00 93.50 186 GLY A N 1
ATOM 1340 C CA . GLY A 1 186 ? 22.396 8.489 -36.508 1.00 93.50 186 GLY A CA 1
ATOM 1341 C C . GLY A 1 186 ? 23.036 7.990 -37.807 1.00 93.50 186 GLY A C 1
ATOM 1342 O O . GLY A 1 186 ? 23.219 8.767 -38.745 1.00 93.50 186 GLY A O 1
ATOM 1343 N N . THR A 1 187 ? 23.313 6.688 -37.895 1.00 93.69 187 THR A N 1
ATOM 1344 C CA . THR A 1 187 ? 23.850 6.050 -39.106 1.00 93.69 187 THR A CA 1
ATOM 1345 C C . THR A 1 187 ? 22.823 6.040 -40.242 1.00 93.69 187 THR A C 1
ATOM 1347 O O . THR A 1 187 ? 23.174 6.341 -41.385 1.00 93.69 187 THR A O 1
ATOM 1350 N N . GLU A 1 188 ? 21.553 5.758 -39.948 1.00 93.06 188 GLU A N 1
ATOM 1351 C CA . GLU A 1 188 ? 20.457 5.794 -40.927 1.00 93.06 188 GLU A CA 1
ATOM 1352 C C . GLU A 1 188 ? 20.232 7.206 -41.478 1.00 93.06 188 GLU A C 1
ATOM 1354 O O . GLU A 1 188 ? 20.205 7.406 -42.695 1.00 93.06 188 GLU A O 1
ATOM 1359 N N . ILE A 1 189 ? 20.159 8.209 -40.597 1.00 94.06 189 ILE A N 1
ATOM 1360 C CA . ILE A 1 189 ? 20.030 9.619 -40.990 1.00 94.06 189 ILE A CA 1
ATOM 1361 C C . ILE A 1 189 ? 21.231 10.041 -41.841 1.00 94.06 189 ILE A C 1
ATOM 1363 O O . ILE A 1 189 ? 21.063 10.685 -42.881 1.00 94.06 189 ILE A O 1
ATOM 1367 N N . TYR A 1 190 ? 22.445 9.651 -41.445 1.00 94.81 190 TYR A N 1
ATOM 1368 C CA . TYR A 1 190 ? 23.645 9.930 -42.226 1.00 94.81 190 TYR A CA 1
ATOM 1369 C C . TYR A 1 190 ? 23.575 9.315 -43.629 1.00 94.81 190 TYR A C 1
ATOM 1371 O O . TYR A 1 190 ? 23.903 9.994 -44.603 1.00 94.81 190 TYR A O 1
ATOM 1379 N N . ALA A 1 191 ? 23.121 8.064 -43.751 1.00 92.75 191 ALA A N 1
ATOM 1380 C CA . ALA A 1 191 ? 22.966 7.389 -45.037 1.00 92.75 191 ALA A CA 1
ATOM 1381 C C . ALA A 1 191 ? 21.947 8.101 -45.943 1.00 92.75 191 ALA A C 1
ATOM 1383 O O . ALA A 1 191 ? 22.229 8.302 -47.125 1.00 92.75 191 ALA A O 1
ATOM 1384 N N . VAL A 1 192 ? 20.812 8.555 -45.395 1.00 94.38 192 VAL A N 1
ATOM 1385 C CA . VAL A 1 192 ? 19.827 9.367 -46.135 1.00 94.38 192 VAL A CA 1
ATOM 1386 C C . VAL A 1 192 ? 20.472 10.655 -46.649 1.00 94.38 192 VAL A C 1
ATOM 1388 O O . VAL A 1 192 ? 20.397 10.955 -47.843 1.00 94.38 192 VAL A O 1
ATOM 1391 N N . VAL A 1 193 ? 21.154 11.403 -45.776 1.00 92.75 193 VAL A N 1
ATOM 1392 C CA . VAL A 1 193 ? 21.821 12.660 -46.149 1.00 92.75 193 VAL A CA 1
ATOM 1393 C C . VAL A 1 193 ? 22.897 12.418 -47.211 1.00 92.75 193 VAL A C 1
ATOM 1395 O O . VAL A 1 193 ? 22.939 13.143 -48.205 1.00 92.75 193 VAL A O 1
ATOM 1398 N N . ASP A 1 194 ? 23.743 11.400 -47.053 1.00 91.62 194 ASP A N 1
ATOM 1399 C CA . ASP A 1 194 ? 24.783 11.036 -48.024 1.00 91.62 194 ASP A CA 1
ATOM 1400 C C . ASP A 1 194 ? 24.174 10.669 -49.391 1.00 91.62 194 ASP A C 1
ATOM 1402 O O . ASP A 1 194 ? 24.615 11.198 -50.413 1.00 91.62 194 ASP A O 1
ATOM 1406 N N . ALA A 1 195 ? 23.091 9.886 -49.423 1.00 89.94 195 ALA A N 1
ATOM 1407 C CA . ALA A 1 195 ? 22.412 9.491 -50.659 1.00 89.94 195 ALA A CA 1
ATOM 1408 C C . ALA A 1 195 ? 21.848 10.678 -51.457 1.00 89.94 195 ALA A C 1
ATOM 1410 O O . ALA A 1 195 ? 21.860 10.667 -52.698 1.00 89.94 195 ALA A O 1
ATOM 1411 N N . THR A 1 196 ? 21.395 11.738 -50.776 1.00 91.25 196 THR A N 1
ATOM 1412 C CA . THR A 1 196 ? 20.883 12.941 -51.457 1.00 91.25 196 THR A CA 1
ATOM 1413 C C . THR A 1 196 ? 21.962 13.717 -52.213 1.00 91.25 196 THR A C 1
ATOM 1415 O O . THR A 1 196 ? 21.636 14.323 -53.241 1.00 91.25 196 THR A O 1
ATOM 1418 N N . ARG A 1 197 ? 23.230 13.640 -51.776 1.00 88.62 197 ARG A N 1
ATOM 1419 C CA . ARG A 1 197 ? 24.360 14.413 -52.330 1.00 88.62 197 ARG A CA 1
ATOM 1420 C C . ARG A 1 197 ? 24.784 13.967 -53.729 1.00 88.62 197 ARG A C 1
ATOM 1422 O O . ARG A 1 197 ? 25.325 14.770 -54.483 1.00 88.62 197 ARG A O 1
ATOM 1429 N N . TYR A 1 198 ? 24.532 12.713 -54.101 1.00 85.62 198 TYR A N 1
ATOM 1430 C CA . TYR A 1 198 ? 24.907 12.186 -55.416 1.00 85.62 198 TYR A CA 1
ATOM 1431 C C . TYR A 1 198 ? 23.820 12.446 -56.464 1.00 85.62 198 TYR A C 1
ATOM 1433 O O . TYR A 1 198 ? 22.617 12.360 -56.189 1.00 85.62 198 TYR A O 1
ATOM 1441 N N . ARG A 1 199 ? 24.228 12.746 -57.701 1.00 85.75 199 ARG A N 1
ATOM 1442 C CA . ARG A 1 199 ? 23.295 12.921 -58.826 1.00 85.75 199 ARG A CA 1
ATOM 1443 C C . ARG A 1 199 ? 22.686 11.574 -59.252 1.00 85.75 199 ARG A C 1
ATOM 1445 O O . ARG A 1 199 ? 23.365 10.554 -59.139 1.00 85.75 199 ARG A O 1
ATOM 1452 N N . PRO A 1 200 ? 21.441 11.540 -59.771 1.00 85.88 200 PRO A N 1
ATOM 1453 C CA . PRO A 1 200 ? 20.781 10.291 -60.171 1.00 85.88 200 PRO A CA 1
ATOM 1454 C C . PRO A 1 200 ? 21.555 9.462 -61.208 1.00 85.88 200 PRO A C 1
ATOM 1456 O O . PRO A 1 200 ? 21.504 8.236 -61.175 1.00 85.88 200 PRO A O 1
ATOM 1459 N N . GLU A 1 201 ? 22.283 10.126 -62.105 1.00 84.81 201 GLU A N 1
ATOM 1460 C CA . GLU A 1 201 ? 23.066 9.509 -63.185 1.00 84.81 201 GLU A CA 1
ATOM 1461 C C . GLU A 1 201 ? 24.220 8.645 -62.660 1.00 84.81 201 GLU A C 1
ATOM 1463 O O . GLU A 1 201 ? 24.508 7.588 -63.217 1.00 84.81 201 GLU A O 1
ATOM 1468 N N . VAL A 1 202 ? 24.818 9.041 -61.532 1.00 84.88 202 VAL A N 1
ATOM 1469 C CA . VAL A 1 202 ? 25.956 8.344 -60.914 1.00 84.88 202 VAL A CA 1
ATOM 1470 C C . VAL A 1 202 ? 25.558 6.948 -60.431 1.00 84.88 202 VAL A C 1
ATOM 1472 O O . VAL A 1 202 ? 26.346 6.016 -60.534 1.00 84.88 202 VAL A O 1
ATOM 1475 N N . TYR A 1 203 ? 24.316 6.775 -59.966 1.00 86.56 203 TYR A N 1
ATOM 1476 C CA . TYR A 1 203 ? 23.806 5.473 -59.523 1.00 86.56 203 TYR A CA 1
ATOM 1477 C C . TYR A 1 203 ? 23.701 4.473 -60.675 1.00 86.56 203 TYR A C 1
ATOM 1479 O O . TYR A 1 203 ? 24.054 3.310 -60.508 1.00 86.56 203 TYR A O 1
ATOM 1487 N N . ARG A 1 204 ? 23.260 4.937 -61.853 1.00 84.31 204 ARG A N 1
ATOM 1488 C CA . ARG A 1 204 ? 23.181 4.098 -63.058 1.00 84.31 204 ARG A CA 1
ATOM 1489 C C . ARG A 1 204 ? 24.569 3.778 -63.602 1.00 84.31 204 ARG A C 1
ATOM 1491 O O . ARG A 1 204 ? 24.814 2.645 -63.988 1.00 84.31 204 ARG A O 1
ATOM 1498 N N . ALA A 1 205 ? 25.476 4.755 -63.585 1.00 82.19 205 ALA A N 1
ATOM 1499 C CA . ALA A 1 205 ? 26.863 4.552 -63.998 1.00 82.19 205 ALA A CA 1
ATOM 1500 C C . ALA A 1 205 ? 27.612 3.561 -63.085 1.00 82.19 205 ALA A C 1
ATOM 1502 O O . ALA A 1 205 ? 28.519 2.877 -63.544 1.00 82.19 205 ALA A O 1
ATOM 1503 N N . ALA A 1 206 ? 27.224 3.471 -61.807 1.00 84.12 206 ALA A N 1
ATOM 1504 C CA . ALA A 1 206 ? 27.777 2.534 -60.825 1.00 84.12 206 ALA A CA 1
ATOM 1505 C C . ALA A 1 206 ? 27.199 1.115 -60.914 1.00 84.12 206 ALA A C 1
ATOM 1507 O O . ALA A 1 206 ? 27.505 0.297 -60.048 1.00 84.12 206 ALA A O 1
ATOM 1508 N N . ASP A 1 207 ? 26.339 0.843 -61.900 1.00 87.00 207 ASP A N 1
ATOM 1509 C CA . ASP A 1 207 ? 25.569 -0.400 -62.016 1.00 87.00 207 ASP A CA 1
ATOM 1510 C C . ASP A 1 207 ? 24.771 -0.733 -60.735 1.00 87.00 207 ASP A C 1
ATOM 1512 O O . ASP A 1 207 ? 24.601 -1.882 -60.326 1.00 87.00 207 ASP A O 1
ATOM 1516 N N . LYS A 1 208 ? 24.286 0.308 -60.041 1.00 88.38 208 LYS A N 1
ATOM 1517 C CA . LYS A 1 208 ? 23.444 0.183 -58.843 1.00 88.38 208 LYS A CA 1
ATOM 1518 C C . LYS A 1 208 ? 21.995 0.563 -59.165 1.00 88.38 208 LYS A C 1
ATOM 1520 O O . LYS A 1 208 ? 21.683 1.233 -60.151 1.00 88.38 208 LYS A O 1
ATOM 1525 N N . ARG A 1 209 ? 21.069 0.149 -58.289 1.00 91.44 209 ARG A N 1
ATOM 1526 C CA . ARG A 1 209 ? 19.651 0.557 -58.357 1.00 91.44 209 ARG A CA 1
ATOM 1527 C C . ARG A 1 209 ? 19.507 2.085 -58.313 1.00 91.44 209 ARG A C 1
ATOM 1529 O O . ARG A 1 209 ? 20.393 2.798 -57.851 1.00 91.44 209 ARG A O 1
ATOM 1536 N N . THR A 1 210 ? 18.376 2.590 -58.807 1.00 91.50 210 THR A N 1
ATOM 1537 C CA . THR A 1 210 ? 18.151 4.031 -59.000 1.00 91.50 210 THR A CA 1
ATOM 1538 C C . THR A 1 210 ? 18.246 4.826 -57.695 1.00 91.50 210 THR A C 1
ATOM 1540 O O . THR A 1 210 ? 17.956 4.314 -56.614 1.00 91.50 210 THR A O 1
ATOM 1543 N N . LYS A 1 211 ? 18.580 6.121 -57.802 1.00 88.81 211 LYS A N 1
ATOM 1544 C CA . LYS A 1 211 ? 18.594 7.044 -56.654 1.00 88.81 211 LYS A CA 1
ATOM 1545 C C . LYS A 1 211 ? 17.278 7.007 -55.871 1.00 88.81 211 LYS A C 1
ATOM 1547 O O . LYS A 1 211 ? 17.296 6.937 -54.651 1.00 88.81 211 LYS A O 1
ATOM 1552 N N . ASN A 1 212 ? 16.145 7.013 -56.575 1.00 91.38 212 ASN A N 1
ATOM 1553 C CA . ASN A 1 212 ? 14.823 7.007 -55.946 1.00 91.38 212 ASN A CA 1
ATOM 1554 C C . ASN A 1 212 ? 14.565 5.715 -55.163 1.00 91.38 212 ASN A C 1
ATOM 1556 O O . ASN A 1 212 ? 13.972 5.772 -54.093 1.00 91.38 212 ASN A O 1
ATOM 1560 N N . PHE A 1 213 ? 15.043 4.571 -55.662 1.00 92.00 213 PHE A N 1
ATOM 1561 C CA . PHE A 1 213 ? 14.946 3.301 -54.948 1.00 92.00 213 PHE A CA 1
ATOM 1562 C C . PHE A 1 213 ? 15.727 3.345 -53.629 1.00 92.00 213 PHE A C 1
ATOM 1564 O O . PHE A 1 213 ? 15.164 3.064 -52.576 1.00 92.00 213 PHE A O 1
ATOM 1571 N N . TRP A 1 214 ? 16.996 3.765 -53.668 1.00 91.00 214 TRP A N 1
ATOM 1572 C CA . TRP A 1 214 ? 17.821 3.852 -52.460 1.00 91.00 214 TRP A CA 1
ATOM 1573 C C . TRP A 1 214 ? 17.309 4.893 -51.467 1.00 91.00 214 TRP A C 1
ATOM 1575 O O . TRP A 1 214 ? 17.276 4.617 -50.273 1.00 91.00 214 TRP A O 1
ATOM 1585 N N . LEU A 1 215 ? 16.844 6.052 -51.938 1.00 92.19 215 LEU A N 1
ATOM 1586 C CA . LEU A 1 215 ? 16.243 7.055 -51.059 1.00 92.19 215 LEU A CA 1
ATOM 1587 C C . LEU A 1 215 ? 14.967 6.546 -50.389 1.00 92.19 215 LEU A C 1
ATOM 1589 O O . LEU A 1 215 ? 14.794 6.778 -49.198 1.00 92.19 215 LEU A O 1
ATOM 1593 N N . LEU A 1 216 ? 14.100 5.835 -51.114 1.00 94.44 216 LEU A N 1
ATOM 1594 C CA . LEU A 1 216 ? 12.884 5.261 -50.537 1.00 94.44 216 LEU A CA 1
ATOM 1595 C C . LEU A 1 216 ? 13.220 4.221 -49.463 1.00 94.44 216 LEU A C 1
ATOM 1597 O O . LEU A 1 216 ? 12.682 4.291 -48.362 1.00 94.44 216 LEU A O 1
ATOM 1601 N N . VAL A 1 217 ? 14.147 3.304 -49.753 1.00 93.31 217 VAL A N 1
ATOM 1602 C CA . VAL A 1 217 ? 14.591 2.278 -48.795 1.00 93.31 217 VAL A CA 1
ATOM 1603 C C . VAL A 1 217 ? 15.202 2.916 -47.544 1.00 93.31 217 VAL A C 1
ATOM 1605 O O . VAL A 1 217 ? 14.844 2.535 -46.432 1.00 93.31 217 VAL A O 1
ATOM 1608 N N . LEU A 1 218 ? 16.075 3.913 -47.704 1.00 94.00 218 LEU A N 1
ATOM 1609 C CA . LEU A 1 218 ? 16.745 4.577 -46.583 1.00 94.00 218 LEU A CA 1
ATOM 1610 C C . LEU A 1 218 ? 15.799 5.463 -45.759 1.00 94.00 218 LEU A C 1
ATOM 1612 O O . LEU A 1 218 ? 15.931 5.508 -44.541 1.00 94.00 218 LEU A O 1
ATOM 1616 N N . LEU A 1 219 ? 14.830 6.139 -46.387 1.00 94.25 219 LEU A N 1
ATOM 1617 C CA . LEU A 1 219 ? 13.822 6.932 -45.672 1.00 94.25 219 LEU A CA 1
ATOM 1618 C C . LEU A 1 219 ? 12.875 6.046 -44.859 1.00 94.25 219 LEU A C 1
ATOM 1620 O O . LEU A 1 219 ? 12.567 6.377 -43.716 1.00 94.25 219 LEU A O 1
ATOM 1624 N N . VAL A 1 220 ? 12.440 4.913 -45.422 1.00 93.69 220 VAL A N 1
ATOM 1625 C CA . VAL A 1 220 ? 11.630 3.928 -44.690 1.00 93.69 220 VAL A CA 1
ATOM 1626 C C . VAL A 1 220 ? 12.438 3.331 -43.539 1.00 93.69 220 VAL A C 1
ATOM 1628 O O . VAL A 1 220 ? 11.921 3.256 -42.427 1.00 93.69 220 VAL A O 1
ATOM 1631 N N . ALA A 1 221 ? 13.706 2.975 -43.769 1.00 91.00 221 ALA A N 1
ATOM 1632 C CA . ALA A 1 221 ? 14.596 2.490 -42.717 1.00 91.00 221 ALA A CA 1
ATOM 1633 C C . ALA A 1 221 ? 14.750 3.518 -41.584 1.00 91.00 221 ALA A C 1
ATOM 1635 O O . ALA A 1 221 ? 14.490 3.177 -40.438 1.00 91.00 221 ALA A O 1
ATOM 1636 N N . ALA A 1 222 ? 15.041 4.783 -41.903 1.00 91.94 222 ALA A N 1
ATOM 1637 C CA . ALA A 1 222 ? 15.178 5.850 -40.909 1.00 91.94 222 ALA A CA 1
ATOM 1638 C C . ALA A 1 222 ? 13.880 6.114 -40.121 1.00 91.94 222 ALA A C 1
ATOM 1640 O O . ALA A 1 222 ? 13.922 6.377 -38.919 1.00 91.94 222 ALA A O 1
ATOM 1641 N N . LEU A 1 223 ? 12.712 6.027 -40.770 1.00 92.94 223 LEU A N 1
ATOM 1642 C CA . LEU A 1 223 ? 11.418 6.166 -40.092 1.00 92.94 223 LEU A CA 1
ATOM 1643 C C . LEU A 1 223 ? 11.167 5.001 -39.123 1.00 92.94 223 LEU A C 1
ATOM 1645 O O . LEU A 1 223 ? 10.733 5.217 -37.990 1.00 92.94 223 LEU A O 1
ATOM 1649 N N . VAL A 1 224 ? 11.462 3.774 -39.556 1.00 89.19 224 VAL A N 1
ATOM 1650 C CA . VAL A 1 224 ? 11.349 2.568 -38.725 1.00 89.19 224 VAL A CA 1
ATOM 1651 C C . VAL A 1 224 ? 12.327 2.632 -37.550 1.00 89.19 224 VAL A C 1
ATOM 1653 O O . VAL A 1 224 ? 11.914 2.401 -36.412 1.00 89.19 224 VAL A O 1
ATOM 1656 N N . GLY A 1 225 ? 13.583 3.010 -37.787 1.00 86.44 225 GLY A N 1
ATOM 1657 C CA . GLY A 1 225 ? 14.589 3.189 -36.742 1.00 86.44 225 GLY A CA 1
ATOM 1658 C C . GLY A 1 225 ? 14.223 4.287 -35.743 1.00 86.44 225 GLY A C 1
ATOM 1659 O O . GLY A 1 225 ? 14.438 4.114 -34.545 1.00 86.44 225 GLY A O 1
ATOM 1660 N N . PHE A 1 226 ? 13.580 5.374 -36.187 1.00 89.00 226 PHE A N 1
ATOM 1661 C CA . PHE A 1 226 ? 13.094 6.435 -35.298 1.00 89.00 226 PHE A CA 1
ATOM 1662 C C . PHE A 1 226 ? 11.976 5.947 -34.368 1.00 89.00 226 PHE A C 1
ATOM 1664 O O . PHE A 1 226 ? 12.050 6.140 -33.152 1.00 89.00 226 PHE A O 1
ATOM 1671 N N . VAL A 1 227 ? 10.959 5.275 -34.917 1.00 88.25 227 VAL A N 1
ATOM 1672 C CA . VAL A 1 227 ? 9.841 4.727 -34.126 1.00 88.25 227 VAL A CA 1
ATOM 1673 C C . VAL A 1 227 ? 10.333 3.654 -33.150 1.00 88.25 227 VAL A C 1
ATOM 1675 O O . VAL A 1 227 ? 9.847 3.560 -32.022 1.00 88.25 227 VAL A O 1
ATOM 1678 N N . LEU A 1 228 ? 11.329 2.867 -33.559 1.00 85.19 228 LEU A N 1
ATOM 1679 C CA . LEU A 1 228 ? 11.856 1.736 -32.798 1.00 85.19 228 LEU A CA 1
ATOM 1680 C C . LEU A 1 228 ? 13.178 2.045 -32.082 1.00 85.19 228 LEU A C 1
ATOM 1682 O O . LEU A 1 228 ? 13.867 1.116 -31.662 1.00 85.19 228 LEU A O 1
ATOM 1686 N N . VAL A 1 229 ? 13.522 3.319 -31.861 1.00 80.12 229 VAL A N 1
ATOM 1687 C CA . VAL A 1 229 ? 14.814 3.725 -31.265 1.00 80.12 229 VAL A CA 1
ATOM 1688 C C . VAL A 1 229 ? 15.042 3.148 -29.858 1.00 80.12 229 VAL A C 1
ATOM 1690 O O . VAL A 1 229 ? 16.175 2.948 -29.431 1.00 80.12 229 VAL A O 1
ATOM 1693 N N . ARG A 1 230 ? 13.962 2.818 -29.133 1.00 75.25 230 ARG A N 1
ATOM 1694 C CA . ARG A 1 230 ? 14.003 2.132 -27.824 1.00 75.25 230 ARG A CA 1
ATOM 1695 C C . ARG A 1 230 ? 13.965 0.598 -27.919 1.00 75.25 230 ARG A C 1
ATOM 1697 O O . ARG A 1 230 ? 13.922 -0.079 -26.898 1.00 75.25 230 ARG A O 1
ATOM 1704 N N . SER A 1 231 ? 13.933 0.029 -29.120 1.00 78.94 231 SER A N 1
ATOM 1705 C CA . SER A 1 231 ? 13.742 -1.405 -29.397 1.00 78.94 231 SER A CA 1
ATOM 1706 C C . SER A 1 231 ? 14.577 -1.862 -30.600 1.00 78.94 231 SER A C 1
ATOM 1708 O O . SER A 1 231 ? 14.096 -2.531 -31.516 1.00 78.94 231 SER A O 1
ATOM 1710 N N . VAL A 1 232 ? 15.860 -1.504 -30.573 1.00 70.38 232 VAL A N 1
ATOM 1711 C CA . VAL A 1 232 ? 16.833 -1.667 -31.669 1.00 70.38 232 VAL A CA 1
ATOM 1712 C C . VAL A 1 232 ? 17.024 -3.124 -32.091 1.00 70.38 232 VAL A C 1
ATOM 1714 O O . VAL A 1 232 ? 17.173 -3.412 -33.271 1.00 70.38 232 VAL A O 1
ATOM 1717 N N . LEU A 1 233 ? 16.972 -4.055 -31.133 1.00 77.88 233 LEU A N 1
ATOM 1718 C CA . LEU A 1 233 ? 17.128 -5.494 -31.382 1.00 77.88 233 LEU A CA 1
ATOM 1719 C C . LEU A 1 233 ? 15.860 -6.169 -31.929 1.00 77.88 233 LEU A C 1
ATOM 1721 O O . LEU A 1 233 ? 15.848 -7.382 -32.131 1.00 77.88 233 LEU A O 1
ATOM 1725 N N . SER A 1 234 ? 14.780 -5.419 -32.162 1.00 85.94 234 SER A N 1
ATOM 1726 C CA . SER A 1 234 ? 13.631 -5.957 -32.889 1.00 85.94 234 SER A CA 1
ATOM 1727 C C . SER A 1 234 ? 14.033 -6.317 -34.321 1.00 85.94 234 SER A C 1
ATOM 1729 O O . SER A 1 234 ? 14.886 -5.662 -34.919 1.00 85.94 234 SER A O 1
ATOM 1731 N N . ILE A 1 235 ? 13.383 -7.329 -34.904 1.00 85.88 235 ILE A N 1
ATOM 1732 C CA . ILE A 1 235 ? 13.660 -7.753 -36.286 1.00 85.88 235 ILE A CA 1
ATOM 1733 C C . ILE A 1 235 ? 13.578 -6.579 -37.277 1.00 85.88 235 ILE A C 1
ATOM 1735 O O . ILE A 1 235 ? 14.393 -6.476 -38.185 1.00 85.88 235 ILE A O 1
ATOM 1739 N N . PHE A 1 236 ? 12.655 -5.642 -37.051 1.00 86.44 236 PHE A N 1
ATOM 1740 C CA . PHE A 1 236 ? 12.480 -4.451 -37.879 1.00 86.44 236 PHE A CA 1
ATOM 1741 C C . PHE A 1 236 ? 13.584 -3.406 -37.674 1.00 86.44 236 PHE A C 1
ATOM 1743 O O . PHE A 1 236 ? 14.046 -2.831 -38.657 1.00 86.44 236 PHE A O 1
ATOM 1750 N N . GLY A 1 237 ? 14.045 -3.192 -36.436 1.00 86.31 237 GLY A N 1
ATOM 1751 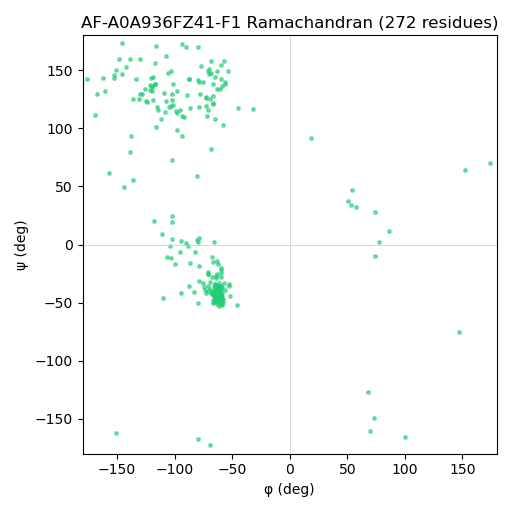C CA . GLY A 1 237 ? 15.174 -2.300 -36.145 1.00 86.31 237 GLY A CA 1
ATOM 1752 C C . GLY A 1 237 ? 16.488 -2.816 -36.737 1.00 86.31 237 GLY A C 1
ATOM 1753 O O . GLY A 1 237 ? 17.237 -2.059 -37.349 1.00 86.31 237 GLY A O 1
ATOM 1754 N N . VAL A 1 238 ? 16.722 -4.129 -36.657 1.00 88.62 238 VAL A N 1
ATOM 1755 C CA . VAL A 1 238 ? 17.883 -4.769 -37.294 1.00 88.62 238 VAL A CA 1
ATOM 1756 C C . VAL A 1 238 ? 17.819 -4.625 -38.816 1.00 88.62 238 VAL A C 1
ATOM 1758 O O . VAL A 1 238 ? 18.813 -4.249 -39.429 1.00 88.62 238 VAL A O 1
ATOM 1761 N N . LEU A 1 239 ? 16.660 -4.873 -39.437 1.00 89.75 239 LEU A N 1
ATOM 1762 C CA . LEU A 1 239 ? 16.489 -4.714 -40.887 1.00 89.75 239 LEU A CA 1
ATOM 1763 C C . LEU A 1 239 ? 16.706 -3.266 -41.353 1.00 89.75 239 LEU A C 1
ATOM 1765 O O . LEU A 1 239 ? 17.344 -3.055 -42.387 1.00 89.75 239 LEU A O 1
ATOM 1769 N N . ALA A 1 240 ? 16.217 -2.281 -40.593 1.00 89.19 240 ALA A N 1
ATOM 1770 C CA . ALA A 1 240 ? 16.430 -0.862 -40.876 1.00 89.19 240 ALA A CA 1
ATOM 1771 C C . ALA A 1 240 ? 17.925 -0.498 -40.846 1.00 89.19 240 ALA A C 1
ATOM 1773 O O . ALA A 1 240 ? 18.456 0.041 -41.823 1.00 89.19 240 ALA A O 1
ATOM 1774 N N . PHE A 1 241 ? 18.633 -0.917 -39.794 1.00 92.56 241 PHE A N 1
ATOM 1775 C CA . PHE A 1 241 ? 20.069 -0.688 -39.681 1.00 92.56 241 PHE A CA 1
ATOM 1776 C C . PHE A 1 241 ? 20.861 -1.396 -40.792 1.00 92.56 241 PHE A C 1
ATOM 1778 O O . PHE A 1 241 ? 21.768 -0.810 -41.385 1.00 92.56 241 PHE A O 1
ATOM 1785 N N . VAL A 1 242 ? 20.501 -2.640 -41.128 1.00 93.62 242 VAL A N 1
ATOM 1786 C CA . VAL A 1 242 ? 21.138 -3.404 -42.213 1.00 93.62 242 VAL A CA 1
ATOM 1787 C C . VAL A 1 242 ? 20.971 -2.696 -43.559 1.00 93.62 242 VAL A C 1
ATOM 1789 O O . VAL A 1 242 ? 21.932 -2.635 -44.324 1.00 93.62 242 VAL A O 1
ATOM 1792 N N . ALA A 1 243 ? 19.809 -2.106 -43.847 1.00 92.19 243 ALA A N 1
ATOM 1793 C CA . ALA A 1 243 ? 19.606 -1.345 -45.081 1.00 92.19 243 ALA A CA 1
ATOM 1794 C C . ALA A 1 243 ? 20.577 -0.151 -45.192 1.00 92.19 243 ALA A C 1
ATOM 1796 O O . ALA A 1 243 ? 21.181 0.060 -46.250 1.00 92.19 243 ALA A O 1
ATOM 1797 N N . ALA A 1 244 ? 20.784 0.586 -44.095 1.00 92.00 244 ALA A N 1
ATOM 1798 C CA . ALA A 1 244 ? 21.768 1.666 -44.040 1.00 92.00 244 ALA A CA 1
ATOM 1799 C C . ALA A 1 244 ? 23.213 1.145 -44.157 1.00 92.00 244 ALA A C 1
ATOM 1801 O O . ALA A 1 244 ? 24.015 1.713 -44.904 1.00 92.00 244 ALA A O 1
ATOM 1802 N N . ALA A 1 245 ? 23.543 0.039 -43.484 1.00 93.31 245 ALA A N 1
ATOM 1803 C CA . ALA A 1 245 ? 24.868 -0.575 -43.538 1.00 93.31 245 ALA A CA 1
ATOM 1804 C C . ALA A 1 245 ? 25.227 -1.069 -44.951 1.00 93.31 245 ALA A C 1
ATOM 1806 O O . ALA A 1 245 ? 26.321 -0.784 -45.437 1.00 93.31 245 ALA A O 1
ATOM 1807 N N . VAL A 1 246 ? 24.298 -1.738 -45.645 1.00 93.81 246 VAL A N 1
ATOM 1808 C CA . VAL A 1 246 ? 24.479 -2.195 -47.035 1.00 93.81 246 VAL A CA 1
ATOM 1809 C C . VAL A 1 246 ? 24.718 -1.009 -47.966 1.00 93.81 246 VAL A C 1
ATOM 1811 O O . VAL A 1 246 ? 25.648 -1.036 -48.774 1.00 93.81 246 VAL A O 1
ATOM 1814 N N . TYR A 1 247 ? 23.938 0.067 -47.826 1.00 94.12 247 TYR A N 1
ATOM 1815 C CA . TYR A 1 247 ? 24.168 1.282 -48.606 1.00 94.12 247 TYR A CA 1
ATOM 1816 C C . TYR A 1 247 ? 25.575 1.858 -48.360 1.00 94.12 247 TYR A C 1
ATOM 1818 O O . TYR A 1 247 ? 26.298 2.168 -49.310 1.00 94.12 247 TYR A O 1
ATOM 1826 N N . LEU A 1 248 ? 25.996 1.979 -47.099 1.00 92.50 248 LEU A N 1
ATOM 1827 C CA . LEU A 1 248 ? 27.290 2.571 -46.751 1.00 92.50 248 LEU A CA 1
ATOM 1828 C C . LEU A 1 248 ? 28.490 1.703 -47.153 1.00 92.50 248 LEU A C 1
ATOM 1830 O O . LEU A 1 248 ? 29.541 2.264 -47.472 1.00 92.50 248 LEU A O 1
ATOM 1834 N N . ALA A 1 249 ? 28.345 0.377 -47.131 1.00 91.88 249 ALA A N 1
ATOM 1835 C CA . ALA A 1 249 ? 29.420 -0.569 -47.415 1.00 91.88 249 ALA A CA 1
ATOM 1836 C C . ALA A 1 249 ? 29.568 -0.902 -48.908 1.00 91.88 249 ALA A C 1
ATOM 1838 O O . ALA A 1 249 ? 30.691 -1.063 -49.374 1.00 91.88 249 ALA A O 1
ATOM 1839 N N . ASP A 1 250 ? 28.468 -0.984 -49.662 1.00 91.75 250 ASP A N 1
ATOM 1840 C CA . ASP A 1 250 ? 28.495 -1.413 -51.069 1.00 91.75 250 ASP A CA 1
ATOM 1841 C C . ASP A 1 250 ? 28.182 -0.267 -52.046 1.00 91.75 250 ASP A C 1
ATOM 1843 O O . ASP A 1 250 ? 28.886 -0.051 -53.036 1.00 91.75 250 ASP A O 1
ATOM 1847 N N . VAL A 1 251 ? 27.146 0.526 -51.767 1.00 88.50 251 VAL A N 1
ATOM 1848 C CA . VAL A 1 251 ? 26.659 1.545 -52.712 1.00 88.50 251 VAL A CA 1
ATOM 1849 C C . VAL A 1 251 ? 27.530 2.797 -52.667 1.00 88.50 251 VAL A C 1
ATOM 1851 O O . VAL A 1 251 ? 28.002 3.269 -53.703 1.00 88.50 251 VAL A O 1
ATOM 1854 N N . ARG A 1 252 ? 27.795 3.332 -51.472 1.00 90.19 252 ARG A N 1
ATOM 1855 C CA . ARG A 1 252 ? 28.556 4.576 -51.286 1.00 90.19 252 ARG A CA 1
ATOM 1856 C C . ARG A 1 252 ? 29.975 4.518 -51.876 1.00 90.19 252 ARG A C 1
ATOM 1858 O O . ARG A 1 252 ? 30.350 5.487 -52.541 1.00 90.19 252 ARG A O 1
ATOM 1865 N N . PRO A 1 253 ? 30.777 3.446 -51.705 1.00 89.75 253 PRO A N 1
ATOM 1866 C CA . PRO A 1 253 ? 32.092 3.359 -52.341 1.00 89.75 253 PRO A CA 1
ATOM 1867 C C . PRO A 1 253 ? 32.015 3.363 -53.873 1.00 89.75 253 PRO A C 1
ATOM 1869 O O . PRO A 1 253 ? 32.793 4.070 -54.514 1.00 89.75 253 PRO A O 1
ATOM 1872 N N . ALA A 1 254 ? 31.035 2.666 -54.459 1.00 86.56 254 ALA A N 1
ATOM 1873 C CA . ALA A 1 254 ? 30.829 2.640 -55.909 1.00 86.56 254 ALA A CA 1
ATOM 1874 C C . ALA A 1 254 ? 30.454 4.028 -56.464 1.00 86.56 254 ALA A C 1
ATOM 1876 O O . ALA A 1 254 ? 31.015 4.480 -57.465 1.00 86.56 254 ALA A O 1
ATOM 1877 N N . LEU A 1 255 ? 29.577 4.762 -55.767 1.00 86.56 255 LEU A N 1
ATOM 1878 C CA . LEU A 1 255 ? 29.215 6.136 -56.141 1.00 86.56 255 LEU A CA 1
ATOM 1879 C C . LEU A 1 255 ? 30.405 7.098 -56.048 1.00 86.56 255 LEU A C 1
ATOM 1881 O O . LEU A 1 255 ? 30.569 7.972 -56.905 1.00 86.56 255 LEU A O 1
ATOM 1885 N N . ARG A 1 256 ? 31.256 6.942 -55.026 1.00 86.31 256 ARG A N 1
ATOM 1886 C CA . ARG A 1 256 ? 32.472 7.751 -54.848 1.00 86.31 256 ARG A CA 1
ATOM 1887 C C . ARG A 1 256 ? 33.510 7.492 -55.927 1.00 86.31 256 ARG A C 1
ATOM 1889 O O . ARG A 1 256 ? 34.104 8.453 -56.403 1.00 86.31 256 ARG A O 1
ATOM 1896 N N . ALA A 1 257 ? 33.697 6.239 -56.335 1.00 84.12 257 ALA A N 1
ATOM 1897 C CA . ALA A 1 257 ? 34.638 5.885 -57.394 1.00 84.12 257 ALA A CA 1
ATOM 1898 C C . ALA A 1 257 ? 34.305 6.597 -58.716 1.00 84.12 257 ALA A C 1
ATOM 1900 O O . ALA A 1 257 ? 35.202 7.053 -59.419 1.00 84.12 257 ALA A O 1
ATOM 1901 N N . ILE A 1 258 ? 33.016 6.763 -59.024 1.00 81.38 258 ILE A N 1
ATOM 1902 C CA . ILE A 1 258 ? 32.559 7.443 -60.244 1.00 81.38 258 ILE A CA 1
ATOM 1903 C C . ILE A 1 258 ? 32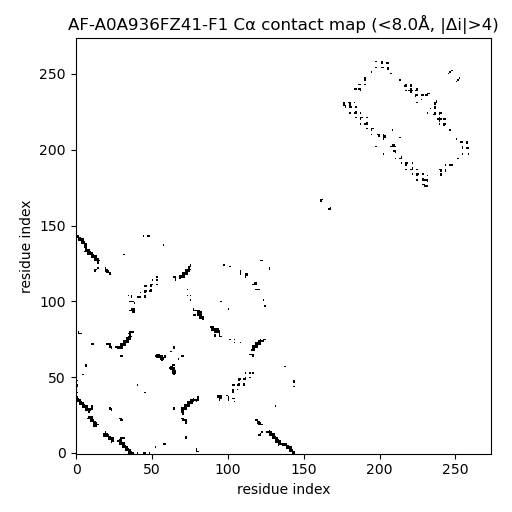.539 8.960 -60.074 1.00 81.38 258 ILE A C 1
ATOM 1905 O O . ILE A 1 258 ? 32.985 9.687 -60.959 1.00 81.38 258 ILE A O 1
ATOM 1909 N N . SER A 1 259 ? 32.090 9.448 -58.918 1.00 69.31 259 SER A N 1
ATOM 1910 C CA . SER A 1 259 ? 32.061 10.888 -58.627 1.00 69.31 259 SER A CA 1
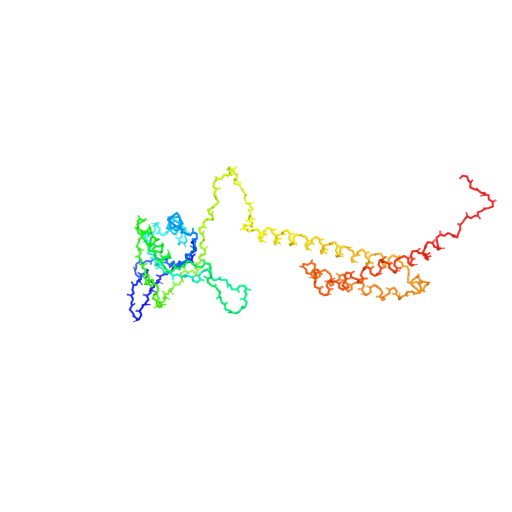ATOM 1911 C C . SER A 1 259 ? 33.470 11.486 -58.545 1.00 69.31 259 SER A C 1
ATOM 1913 O O . SER A 1 259 ? 33.690 12.599 -59.012 1.00 69.31 259 SER A O 1
ATOM 1915 N N . GLY A 1 260 ? 34.440 10.733 -58.014 1.00 62.03 260 GLY A N 1
ATOM 1916 C CA . GLY A 1 260 ? 35.856 11.110 -57.981 1.00 62.03 260 GLY A CA 1
ATOM 1917 C C . GLY A 1 260 ? 36.528 11.069 -59.355 1.00 62.03 260 GLY A C 1
ATOM 1918 O O . GLY A 1 260 ? 37.464 11.823 -59.601 1.00 62.03 260 GLY A O 1
ATOM 1919 N N . ARG A 1 261 ? 36.009 10.261 -60.288 1.00 52.34 261 ARG A N 1
ATOM 1920 C CA . ARG A 1 261 ? 36.472 10.224 -61.684 1.00 52.34 261 ARG A CA 1
ATOM 1921 C C . ARG A 1 261 ? 35.926 11.387 -62.524 1.00 52.34 261 ARG A C 1
ATOM 1923 O O . ARG A 1 261 ? 36.497 11.699 -63.560 1.00 52.34 261 ARG A O 1
ATOM 1930 N N . GLY A 1 262 ? 34.860 12.047 -62.063 1.00 46.75 262 GLY A N 1
ATOM 1931 C CA . GLY A 1 262 ? 34.218 13.189 -62.730 1.00 46.75 262 GLY A CA 1
ATOM 1932 C C . GLY A 1 262 ? 34.684 14.576 -62.270 1.00 46.75 262 GLY A C 1
ATOM 1933 O O . GLY A 1 262 ? 34.135 15.572 -62.730 1.00 46.75 262 GLY A O 1
ATOM 1934 N N . GLY A 1 263 ? 35.666 14.663 -61.363 1.00 43.25 263 GLY A N 1
ATOM 1935 C CA . GLY A 1 263 ? 36.176 15.930 -60.814 1.00 43.25 263 GLY A CA 1
ATOM 1936 C C . GLY A 1 263 ? 37.508 16.416 -61.397 1.00 43.25 263 GLY A C 1
ATOM 1937 O O . GLY A 1 263 ? 38.049 17.405 -60.914 1.00 43.25 263 GLY A O 1
ATOM 1938 N N . GLY A 1 264 ? 38.058 15.731 -62.403 1.00 40.12 264 GLY A N 1
ATOM 1939 C CA . GLY A 1 264 ? 39.416 15.965 -62.901 1.00 40.12 264 GLY A CA 1
ATOM 1940 C C . GLY A 1 264 ? 39.518 15.991 -64.421 1.00 40.12 264 GLY A C 1
ATOM 1941 O O . GLY A 1 264 ? 40.301 15.245 -64.993 1.00 40.12 264 GLY A O 1
ATOM 1942 N N . SER A 1 265 ? 38.747 16.846 -65.090 1.00 48.50 265 SER A N 1
ATOM 1943 C CA . SER A 1 265 ? 39.023 17.215 -66.482 1.00 48.50 265 SER A CA 1
ATOM 1944 C C . SER A 1 265 ? 38.824 18.716 -66.665 1.00 48.50 265 SER A C 1
ATOM 1946 O O . SER A 1 265 ? 37.709 19.178 -66.901 1.00 48.50 265 SER A O 1
ATOM 1948 N N . GLY A 1 266 ? 39.910 19.483 -66.537 1.00 44.03 266 GLY A N 1
ATOM 1949 C CA . GLY A 1 266 ? 39.908 20.886 -66.955 1.00 44.03 266 GLY A CA 1
ATOM 1950 C C . GLY A 1 266 ? 40.872 21.809 -66.219 1.00 44.03 266 GLY A C 1
ATOM 1951 O O . GLY A 1 266 ? 40.409 22.734 -65.563 1.00 44.03 266 GLY A O 1
ATOM 1952 N N . ARG A 1 267 ? 42.187 21.575 -66.354 1.00 43.88 267 ARG A N 1
ATOM 1953 C CA . ARG A 1 267 ? 43.243 22.597 -66.573 1.00 43.88 267 ARG A CA 1
ATOM 1954 C C . ARG A 1 267 ? 44.635 21.946 -66.518 1.00 43.88 267 ARG A C 1
ATOM 1956 O O . ARG A 1 267 ? 45.412 22.170 -65.602 1.00 43.88 267 ARG A O 1
ATOM 1963 N N . GLN A 1 268 ? 44.955 21.149 -67.536 1.00 42.47 268 GLN A N 1
ATOM 1964 C CA . GLN A 1 268 ? 46.331 21.078 -68.032 1.00 42.47 268 GLN A CA 1
ATOM 1965 C C . GLN A 1 268 ? 46.405 22.079 -69.184 1.00 42.47 268 GLN A C 1
ATOM 1967 O O . GLN A 1 268 ? 45.976 21.797 -70.299 1.00 42.47 268 GLN A O 1
ATOM 1972 N N . GLY A 1 269 ? 46.815 23.304 -68.857 1.00 52.16 269 GLY A N 1
ATOM 1973 C CA . GLY A 1 269 ? 47.297 24.253 -69.855 1.00 52.16 269 GLY A CA 1
ATOM 1974 C C . GLY A 1 269 ? 48.751 23.925 -70.230 1.00 52.16 269 GLY A C 1
ATOM 1975 O O . GLY A 1 269 ? 49.375 23.115 -69.549 1.00 52.16 269 GLY A O 1
ATOM 1976 N N . PRO A 1 270 ? 49.315 24.548 -71.277 1.00 47.81 270 PRO A N 1
ATOM 1977 C CA . PRO A 1 270 ? 50.605 24.162 -71.870 1.00 47.81 270 PRO A CA 1
ATOM 1978 C C . PRO A 1 270 ? 51.859 24.342 -70.993 1.00 4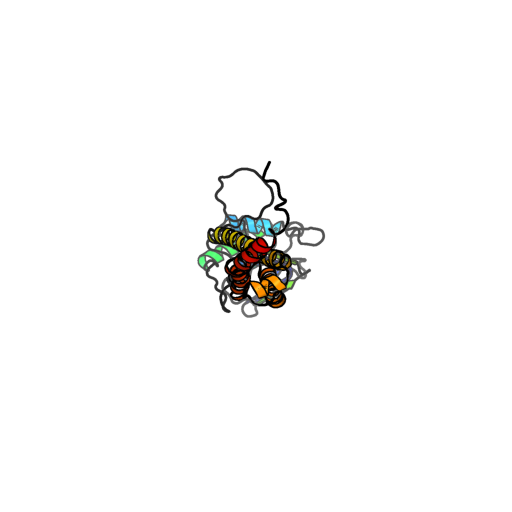7.81 270 PRO A C 1
ATOM 1980 O O . PRO A 1 270 ? 52.960 24.087 -71.468 1.00 47.81 270 PRO A O 1
ATOM 1983 N N . TYR A 1 271 ? 51.732 24.782 -69.741 1.00 53.69 271 TYR A N 1
ATOM 1984 C CA . TYR A 1 271 ? 52.860 25.041 -68.846 1.00 53.69 271 TYR A CA 1
ATOM 1985 C C . TYR A 1 271 ? 52.605 24.354 -67.497 1.00 53.69 271 TYR A C 1
ATOM 1987 O O . TYR A 1 271 ? 51.536 24.519 -66.911 1.00 53.69 271 TYR A O 1
ATOM 1995 N N . GLY A 1 272 ? 53.564 23.519 -67.077 1.00 48.47 272 GLY A N 1
ATOM 1996 C CA . GLY A 1 272 ? 53.490 22.595 -65.937 1.00 48.47 272 GLY A CA 1
ATOM 1997 C C . GLY A 1 272 ? 53.453 23.246 -64.541 1.00 48.47 272 GLY A C 1
ATOM 1998 O O . GLY A 1 272 ? 53.298 24.461 -64.434 1.00 48.47 272 GLY A O 1
ATOM 1999 N N . PRO A 1 273 ? 53.539 22.430 -63.468 1.00 45.16 273 PRO A N 1
ATOM 2000 C CA . PRO A 1 273 ? 53.215 22.858 -62.109 1.00 45.16 273 PRO A CA 1
ATOM 2001 C C . PRO A 1 273 ? 54.290 23.787 -61.529 1.00 45.16 273 PRO A C 1
ATOM 2003 O O . PRO A 1 273 ? 55.468 23.432 -61.517 1.00 45.16 273 PRO A O 1
ATOM 2006 N N . TRP A 1 274 ? 53.851 24.953 -61.048 1.00 54.41 274 TRP A N 1
ATOM 2007 C CA . TRP A 1 274 ? 54.572 25.785 -60.082 1.00 54.41 274 TRP A CA 1
ATOM 2008 C C . TRP A 1 274 ? 54.285 25.283 -58.670 1.00 54.41 274 TRP A C 1
ATOM 2010 O O . TRP A 1 274 ? 53.088 25.035 -58.386 1.00 54.41 274 TRP A O 1
#

Nearest PDB structures (foldseek):
  2dbo-assembly1_A-2  TM=9.397E-01  e=1.904E-14  Aquifex aeolicus VF5
  1jke-assembly1_A  TM=9.377E-01  e=2.843E-14  Escherichia coli
  3lmv-assembly3_F  TM=9.384E-01  e=1.166E-11  Plasmodium falciparum 3D7
  3lmv-assembly2_D  TM=9.225E-01  e=2.602E-11  Plasmodium falciparum 3D7
  4nbj-assembly4_G  TM=9.075E-01  e=1.308E-11  Plasmodium falciparum 3D7

Foldseek 3Di:
DKKKKWKFQKKFKDFPNHTQWIFHDVNGIAMEIADFAFPPDDDVLLLVVLVCQQQQLPDPPSRGCLNVLGEYEQEYDLCVQWDPPDDRDTDSNGTDDPVVRVVSSVSSQVSNVVSVHHYGYDDPPGDMDMDTHGDVGDIDMDDGDDPDPDDDDDDDDDDDDDPDPVVVVVVVVQVVLLVVLVVLLVLLVVLLVLLVPFDQVLCVVLVHDTSVVLNVLSVVLNVQSVVCSSPCPPPSNVSSSVSSVCCVPPVNVSSCVVVVVVPDDDDPDVDDDD